Protein AF-A0A8W8JPF5-F1 (afdb_monomer)

Structure (mmCIF, N/CA/C/O backbone):
data_AF-A0A8W8JPF5-F1
#
_entry.id   AF-A0A8W8JPF5-F1
#
loop_
_atom_site.group_PDB
_atom_site.id
_atom_site.type_symbol
_atom_site.label_atom_id
_atom_site.label_alt_id
_atom_site.label_comp_id
_atom_site.label_asym_id
_atom_site.label_entity_id
_atom_site.label_seq_id
_atom_site.pdbx_PDB_ins_code
_atom_site.Cartn_x
_atom_site.Cartn_y
_atom_site.Cartn_z
_atom_site.occupancy
_atom_site.B_iso_or_equiv
_atom_site.auth_seq_id
_atom_site.auth_comp_id
_atom_site.auth_asym_id
_atom_site.auth_atom_id
_atom_site.pdbx_PDB_model_num
ATOM 1 N N . LEU A 1 1 ? 46.548 -12.483 -86.328 1.00 69.75 1 LEU A N 1
ATOM 2 C CA . LEU A 1 1 ? 46.251 -12.740 -87.759 1.00 69.75 1 LEU A CA 1
ATOM 3 C C . LEU A 1 1 ? 47.485 -13.353 -88.418 1.00 69.75 1 LEU A C 1
ATOM 5 O O . LEU A 1 1 ? 48.586 -12.927 -88.099 1.00 69.75 1 LEU A O 1
ATOM 9 N N . ARG A 1 2 ? 47.314 -14.369 -89.271 1.00 83.69 2 ARG A N 1
ATOM 10 C CA . ARG A 1 2 ? 48.367 -15.001 -90.100 1.00 83.69 2 ARG A CA 1
ATOM 11 C C . ARG A 1 2 ? 48.011 -14.848 -91.585 1.00 83.69 2 ARG A C 1
ATOM 13 O O . ARG A 1 2 ? 46.835 -14.682 -91.895 1.00 83.69 2 ARG A O 1
ATOM 20 N N . ASN A 1 3 ? 48.974 -14.975 -92.498 1.00 83.19 3 ASN A N 1
ATOM 21 C CA . ASN A 1 3 ? 48.761 -14.725 -93.939 1.00 83.19 3 ASN A CA 1
ATOM 22 C C . ASN A 1 3 ? 47.727 -15.646 -94.619 1.00 83.19 3 ASN A C 1
ATOM 24 O O . ASN A 1 3 ? 47.259 -15.336 -95.705 1.00 83.19 3 ASN A O 1
ATOM 28 N N . ASN A 1 4 ? 47.347 -16.758 -93.988 1.00 86.12 4 ASN A N 1
ATOM 29 C CA . ASN A 1 4 ? 46.310 -17.687 -94.450 1.00 86.12 4 ASN A CA 1
ATOM 30 C C . ASN A 1 4 ? 44.994 -17.573 -93.655 1.00 86.12 4 ASN A C 1
ATOM 32 O O . ASN A 1 4 ? 44.149 -18.463 -93.721 1.00 86.12 4 ASN A O 1
ATOM 36 N N . SER A 1 5 ? 44.835 -16.521 -92.848 1.00 88.81 5 SER A N 1
ATOM 37 C CA . SER A 1 5 ? 43.616 -16.324 -92.061 1.00 88.81 5 SER A CA 1
ATOM 38 C C . SER A 1 5 ? 42.429 -16.046 -92.984 1.00 88.81 5 SER A C 1
ATOM 40 O O . SER A 1 5 ? 42.514 -15.227 -93.898 1.00 88.81 5 SER A O 1
ATOM 42 N N . HIS A 1 6 ? 41.307 -16.715 -92.734 1.00 81.00 6 HIS A N 1
ATOM 43 C CA . HIS A 1 6 ? 40.079 -16.503 -93.493 1.00 81.00 6 HIS A CA 1
ATOM 44 C C . HIS A 1 6 ? 39.553 -15.069 -93.278 1.00 81.00 6 HIS A C 1
ATOM 46 O O . HIS A 1 6 ? 39.528 -14.582 -92.148 1.00 81.00 6 HIS A O 1
ATOM 52 N N . GLY A 1 7 ? 39.136 -14.388 -94.353 1.00 82.56 7 GLY A N 1
ATOM 53 C CA . GLY A 1 7 ? 38.609 -13.013 -94.305 1.00 82.56 7 GLY A CA 1
ATOM 54 C C . GLY A 1 7 ? 39.588 -11.897 -94.702 1.00 82.56 7 GLY A C 1
ATOM 55 O O . GLY A 1 7 ? 39.205 -10.725 -94.654 1.00 82.56 7 GLY A O 1
ATOM 56 N N . LEU A 1 8 ? 40.812 -12.234 -95.130 1.00 80.19 8 LEU A N 1
ATOM 57 C CA . LEU A 1 8 ? 41.743 -11.282 -95.744 1.00 80.19 8 LEU A CA 1
ATOM 58 C C . LEU A 1 8 ? 41.197 -10.827 -97.106 1.00 80.19 8 LEU A C 1
ATOM 60 O O . LEU A 1 8 ? 41.112 -11.605 -98.051 1.00 80.19 8 LEU A O 1
ATOM 64 N N . LYS A 1 9 ? 40.798 -9.559 -97.195 1.00 85.00 9 LYS A N 1
ATOM 65 C CA . LYS A 1 9 ? 40.348 -8.903 -98.427 1.00 85.00 9 LYS A CA 1
ATOM 66 C C . LYS A 1 9 ? 40.809 -7.454 -98.423 1.00 85.00 9 LYS A C 1
ATOM 68 O O . LYS A 1 9 ? 40.984 -6.888 -97.343 1.00 85.00 9 LYS A O 1
ATOM 73 N N . PHE A 1 10 ? 40.964 -6.853 -99.602 1.00 85.19 10 PHE A N 1
ATOM 74 C CA . PHE A 1 10 ? 41.208 -5.416 -99.701 1.00 85.19 10 PHE A CA 1
ATOM 75 C C . PHE A 1 10 ? 40.064 -4.646 -99.031 1.00 85.19 10 PHE A C 1
ATOM 77 O O . PHE A 1 10 ? 38.891 -5.023 -99.121 1.00 85.19 10 PHE A O 1
ATOM 84 N N . LYS A 1 11 ? 40.429 -3.608 -98.282 1.00 84.62 11 LYS A N 1
ATOM 85 C CA . LYS A 1 11 ? 39.504 -2.743 -97.553 1.00 84.62 11 LYS A CA 1
ATOM 86 C C . LYS A 1 11 ? 39.720 -1.321 -98.053 1.00 84.62 11 LYS A C 1
ATOM 88 O O . LYS A 1 11 ? 40.693 -0.678 -97.663 1.00 84.62 11 LYS A O 1
ATOM 93 N N . ASP A 1 12 ? 38.833 -0.859 -98.928 1.00 80.94 12 ASP A N 1
ATOM 94 C CA . ASP A 1 12 ? 38.907 0.498 -99.469 1.00 80.94 12 ASP A CA 1
ATOM 95 C C . ASP A 1 12 ? 38.741 1.534 -98.356 1.00 80.94 12 ASP A C 1
ATOM 97 O O . ASP A 1 12 ? 37.894 1.394 -97.472 1.00 80.94 12 ASP A O 1
ATOM 101 N N . GLY A 1 13 ? 39.599 2.556 -98.370 1.00 81.00 13 GLY A N 1
ATOM 102 C CA . GLY A 1 13 ? 39.612 3.610 -97.356 1.00 81.00 13 GLY A CA 1
ATOM 103 C C . GLY A 1 13 ? 40.117 3.184 -95.973 1.00 81.00 13 GLY A C 1
ATOM 104 O O . GLY A 1 13 ? 40.005 3.976 -95.047 1.00 81.00 13 GLY A O 1
ATOM 105 N N . ALA A 1 14 ? 40.677 1.977 -95.803 1.00 81.00 14 ALA A N 1
ATOM 106 C CA . ALA A 1 14 ? 41.222 1.535 -94.511 1.00 81.00 14 ALA A CA 1
ATOM 107 C C . ALA A 1 14 ? 42.539 2.231 -94.123 1.00 81.00 14 ALA A C 1
ATOM 109 O O . ALA A 1 14 ? 42.870 2.308 -92.945 1.00 81.00 14 ALA A O 1
ATOM 110 N N . ALA A 1 15 ? 43.291 2.746 -95.100 1.00 80.56 15 ALA A N 1
ATOM 111 C CA . ALA A 1 15 ? 44.532 3.487 -94.878 1.00 80.56 15 ALA A CA 1
ATOM 112 C C . ALA A 1 15 ? 44.251 4.979 -94.607 1.00 80.56 15 ALA A C 1
ATOM 114 O O . ALA A 1 15 ? 44.637 5.846 -95.389 1.00 80.56 15 ALA A O 1
ATOM 115 N N . LYS A 1 16 ? 43.534 5.273 -93.519 1.00 84.38 16 LYS A N 1
ATOM 116 C CA . LYS A 1 16 ? 43.242 6.633 -93.038 1.00 84.38 16 LYS A CA 1
ATOM 117 C C . LYS A 1 16 ? 43.289 6.668 -91.509 1.00 84.38 16 LYS A C 1
ATOM 119 O O . LYS A 1 16 ? 43.064 5.647 -90.865 1.00 84.38 16 LYS A O 1
ATOM 124 N N . ILE A 1 17 ? 43.543 7.840 -90.936 1.00 83.38 17 ILE A N 1
ATOM 125 C CA . ILE A 1 17 ? 43.356 8.077 -89.500 1.00 83.38 17 ILE A CA 1
ATOM 126 C C . ILE A 1 17 ? 41.885 8.435 -89.296 1.00 83.38 17 ILE A C 1
ATOM 128 O O . ILE A 1 17 ? 41.373 9.347 -89.947 1.00 83.38 17 ILE A O 1
ATOM 132 N N . GLU A 1 18 ? 41.188 7.697 -88.438 1.00 88.06 18 GLU A N 1
ATOM 133 C CA . GLU A 1 18 ? 39.800 8.021 -88.111 1.00 88.06 18 GLU A CA 1
ATOM 134 C C . GLU A 1 18 ? 39.765 9.302 -87.270 1.00 88.06 18 GLU A C 1
ATOM 136 O O . GLU A 1 18 ? 40.527 9.446 -86.315 1.00 88.06 18 GLU A O 1
ATOM 141 N N . ALA A 1 19 ? 38.880 10.241 -87.605 1.00 82.06 19 ALA A N 1
ATOM 142 C CA . ALA A 1 19 ? 38.840 11.562 -86.965 1.00 82.06 19 ALA A CA 1
ATOM 143 C C . ALA A 1 19 ? 38.513 11.523 -85.456 1.00 82.06 19 ALA A C 1
ATOM 145 O O . ALA A 1 19 ? 38.741 12.496 -84.749 1.00 82.06 19 ALA A O 1
ATOM 146 N N . ASN A 1 20 ? 37.973 10.405 -84.969 1.00 85.94 20 ASN A N 1
ATOM 147 C CA . ASN A 1 20 ? 37.676 10.129 -83.564 1.00 85.94 20 ASN A CA 1
ATOM 148 C C . ASN A 1 20 ? 38.660 9.129 -82.923 1.00 85.94 20 ASN A C 1
ATOM 150 O O . ASN A 1 20 ? 38.361 8.583 -81.862 1.00 85.94 20 ASN A O 1
ATOM 154 N N . SER A 1 21 ? 39.789 8.840 -83.577 1.00 87.62 21 SER A N 1
ATOM 155 C CA . SER A 1 21 ? 40.860 8.031 -82.994 1.00 87.62 21 SER A CA 1
ATOM 156 C C . SER A 1 21 ? 41.778 8.888 -82.125 1.00 87.62 21 SER A C 1
ATOM 158 O O . SER A 1 21 ? 41.972 10.072 -82.386 1.00 87.62 21 SER A O 1
ATOM 160 N N . VAL A 1 22 ? 42.310 8.277 -81.072 1.00 90.31 22 VAL A N 1
ATOM 161 C CA . VAL A 1 22 ? 43.243 8.891 -80.122 1.00 90.31 22 VAL A CA 1
ATOM 162 C C . VAL A 1 22 ? 44.641 8.327 -80.359 1.00 90.31 22 VAL A C 1
ATOM 164 O O . VAL A 1 22 ? 44.766 7.188 -80.828 1.00 90.31 22 VAL A O 1
ATOM 167 N N . CYS A 1 23 ? 45.692 9.093 -80.061 1.00 91.75 23 CYS A N 1
ATOM 168 C CA . CYS A 1 23 ? 47.042 8.538 -80.116 1.00 91.75 23 CYS A CA 1
ATOM 169 C C . CYS A 1 23 ? 47.298 7.610 -78.908 1.00 91.75 23 CYS A C 1
ATOM 171 O O . CYS A 1 23 ? 46.540 7.630 -77.932 1.00 91.75 23 CYS A O 1
ATOM 173 N N . PRO A 1 24 ? 48.328 6.746 -78.958 1.00 92.75 24 PRO A N 1
ATOM 174 C CA . PRO A 1 24 ? 48.680 5.895 -77.823 1.00 92.75 24 PRO A CA 1
ATOM 175 C C . PRO A 1 24 ? 48.904 6.675 -76.521 1.00 92.75 24 PRO A C 1
ATOM 177 O O . PRO A 1 24 ? 48.541 6.174 -75.461 1.00 92.75 24 PRO A O 1
ATOM 180 N N . GLU A 1 25 ? 49.441 7.895 -76.602 1.00 93.69 25 GLU A N 1
ATOM 181 C CA . GLU A 1 25 ? 49.663 8.781 -75.457 1.00 93.69 25 GLU A CA 1
ATOM 182 C C . GLU A 1 25 ? 48.335 9.271 -74.854 1.00 93.69 25 GLU A C 1
ATOM 184 O O . GLU A 1 25 ? 48.123 9.108 -73.658 1.00 93.69 25 GLU A O 1
ATOM 189 N N . ASP A 1 26 ? 47.390 9.747 -75.675 1.00 91.69 26 ASP A N 1
ATOM 190 C CA . ASP A 1 26 ? 46.038 10.132 -75.232 1.00 91.69 26 ASP A CA 1
ATOM 191 C C . ASP A 1 26 ? 45.290 8.949 -74.580 1.00 91.69 26 ASP A C 1
ATOM 193 O O . ASP A 1 26 ? 44.581 9.101 -73.581 1.00 91.69 26 ASP A O 1
ATOM 197 N N . TRP A 1 27 ? 45.433 7.743 -75.150 1.00 93.81 27 TRP A N 1
ATOM 198 C CA . TRP A 1 27 ? 44.865 6.518 -74.578 1.00 93.81 27 TRP A CA 1
ATOM 199 C C . TRP A 1 27 ? 45.512 6.164 -73.237 1.00 93.81 27 TRP A C 1
ATOM 201 O O . TRP A 1 27 ? 44.807 5.732 -72.318 1.00 93.81 27 TRP A O 1
ATOM 211 N N . GLN A 1 28 ? 46.830 6.331 -73.126 1.00 95.31 28 GLN A N 1
ATOM 212 C CA . GLN A 1 28 ? 47.570 6.078 -71.898 1.00 95.31 28 GLN A CA 1
ATOM 213 C C . GLN A 1 28 ? 47.153 7.068 -70.806 1.00 95.31 28 GLN A C 1
ATOM 215 O O . GLN A 1 28 ? 46.753 6.622 -69.734 1.00 95.31 28 GLN A O 1
ATOM 220 N N . ASP A 1 29 ? 47.114 8.368 -71.100 1.00 95.19 29 ASP A N 1
ATOM 221 C CA . ASP A 1 29 ? 46.669 9.406 -70.165 1.00 95.19 29 ASP A CA 1
ATOM 222 C C . ASP A 1 29 ? 45.230 9.156 -69.687 1.00 95.19 29 ASP A C 1
ATOM 224 O O . ASP A 1 29 ? 44.931 9.244 -68.491 1.00 95.19 29 ASP A O 1
ATOM 228 N N . PHE A 1 30 ? 44.325 8.782 -70.601 1.00 95.25 30 PHE A N 1
ATOM 229 C CA . PHE A 1 30 ? 42.951 8.423 -70.244 1.00 95.25 30 PHE A CA 1
ATOM 230 C C . PHE A 1 30 ? 42.893 7.170 -69.359 1.00 95.25 30 PHE A C 1
ATOM 232 O O . PHE A 1 30 ? 42.130 7.125 -68.388 1.00 95.25 30 PHE A O 1
ATOM 239 N N . SER A 1 31 ? 43.692 6.151 -69.680 1.00 96.19 31 SER A N 1
ATOM 240 C CA . SER A 1 31 ? 43.757 4.903 -68.914 1.00 96.19 31 SER A CA 1
ATOM 241 C C . SER A 1 31 ? 44.319 5.139 -67.512 1.00 96.19 31 SER A C 1
ATOM 243 O O . SER A 1 31 ? 43.717 4.682 -66.538 1.00 96.19 31 SER A O 1
ATOM 245 N N . ASP A 1 32 ? 45.391 5.920 -67.389 1.00 96.44 32 ASP A N 1
ATOM 246 C CA . ASP A 1 32 ? 46.014 6.294 -66.118 1.00 96.44 32 ASP A CA 1
ATOM 247 C C . ASP A 1 32 ? 45.058 7.140 -65.263 1.00 96.44 32 ASP A C 1
ATOM 249 O O . ASP A 1 32 ? 44.856 6.858 -64.077 1.00 96.44 32 ASP A O 1
ATOM 253 N N . ALA A 1 33 ? 44.364 8.113 -65.865 1.00 96.38 33 ALA A N 1
ATOM 254 C CA . ALA A 1 33 ? 43.327 8.887 -65.184 1.00 96.38 33 ALA A CA 1
ATOM 255 C C . ALA A 1 33 ? 42.170 8.002 -64.687 1.00 96.38 33 ALA A C 1
ATOM 257 O O . ALA A 1 33 ? 41.661 8.202 -63.577 1.00 96.38 33 ALA A O 1
ATOM 258 N N . ASN A 1 34 ? 41.761 7.005 -65.478 1.00 97.00 34 ASN A N 1
ATOM 259 C CA . ASN A 1 34 ? 40.721 6.058 -65.089 1.00 97.00 34 ASN A CA 1
ATOM 260 C C . ASN A 1 34 ? 41.180 5.134 -63.947 1.00 97.00 34 ASN A C 1
ATOM 262 O O . ASN A 1 34 ? 40.405 4.900 -63.022 1.00 97.00 34 ASN A O 1
ATOM 266 N N . ILE A 1 35 ? 42.435 4.671 -63.959 1.00 96.88 35 ILE A N 1
ATOM 267 C CA . ILE A 1 35 ? 43.031 3.891 -62.860 1.00 96.88 35 ILE A CA 1
ATOM 268 C C . ILE A 1 35 ? 43.047 4.719 -61.570 1.00 96.88 35 ILE A C 1
ATOM 270 O O . ILE A 1 35 ? 42.559 4.258 -60.538 1.00 96.88 35 ILE A O 1
ATOM 274 N N . LEU A 1 36 ? 43.523 5.967 -61.628 1.00 97.00 36 LEU A N 1
ATOM 275 C CA . LEU A 1 36 ? 43.537 6.872 -60.473 1.00 97.00 36 LEU A CA 1
ATOM 276 C C . LEU A 1 36 ? 42.127 7.166 -59.950 1.00 97.00 36 LEU A C 1
ATOM 278 O O . LEU A 1 36 ? 41.915 7.286 -58.742 1.00 97.00 36 LEU A O 1
ATOM 282 N N . LYS A 1 37 ? 41.139 7.296 -60.841 1.00 97.38 37 LYS A N 1
ATOM 283 C CA . LYS A 1 37 ? 39.737 7.440 -60.442 1.00 97.38 37 LYS A CA 1
ATOM 284 C C . LYS A 1 37 ? 39.226 6.172 -59.756 1.00 97.38 37 LYS A C 1
ATOM 286 O O . LYS A 1 37 ? 38.667 6.285 -58.672 1.00 97.38 37 LYS A O 1
ATOM 291 N N . ALA A 1 38 ? 39.447 4.996 -60.340 1.00 97.00 38 ALA A N 1
ATOM 292 C CA . ALA A 1 38 ? 39.010 3.724 -59.770 1.00 97.00 38 ALA A CA 1
ATOM 293 C C . ALA A 1 38 ? 39.615 3.476 -58.380 1.00 97.00 38 ALA A C 1
ATOM 295 O O . ALA A 1 38 ? 38.905 3.040 -57.475 1.00 97.00 38 ALA A O 1
ATOM 296 N N . GLU A 1 39 ? 40.890 3.816 -58.184 1.00 96.94 39 GLU A N 1
ATOM 297 C CA . GLU A 1 39 ? 41.557 3.672 -56.890 1.00 96.94 39 GLU A CA 1
ATOM 298 C C . GLU A 1 39 ? 40.995 4.634 -55.834 1.00 96.94 39 GLU A C 1
ATOM 300 O O . GLU A 1 39 ? 40.751 4.223 -54.698 1.00 96.94 39 GLU A O 1
ATOM 305 N N . ARG A 1 40 ? 40.694 5.886 -56.209 1.00 96.94 40 ARG A N 1
ATOM 306 C CA . ARG A 1 40 ? 40.004 6.830 -55.312 1.00 96.94 40 ARG A CA 1
ATOM 307 C C .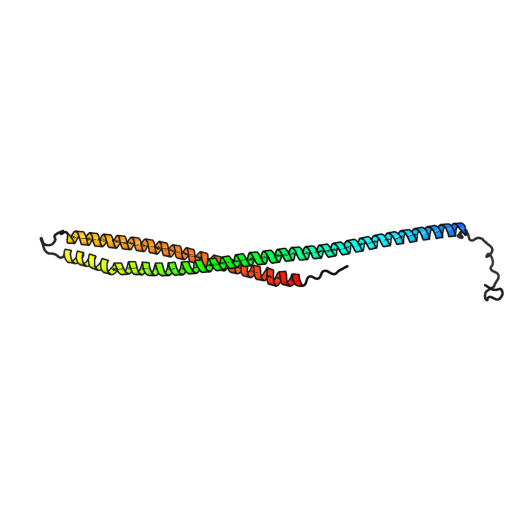 ARG A 1 40 ? 38.628 6.321 -54.898 1.00 96.94 40 ARG A C 1
ATOM 309 O O . ARG A 1 40 ? 38.330 6.305 -53.709 1.00 96.94 40 ARG A O 1
ATOM 316 N N . GLU A 1 41 ? 37.820 5.855 -55.849 1.00 97.50 41 GLU A N 1
ATOM 317 C CA . GLU A 1 41 ? 36.496 5.291 -55.551 1.00 97.50 41 GLU A CA 1
ATOM 318 C C . GLU A 1 41 ? 36.604 4.050 -54.652 1.00 97.50 41 GLU A C 1
ATOM 320 O O . GLU A 1 41 ? 35.829 3.891 -53.707 1.00 97.50 41 GLU A O 1
ATOM 325 N N . ARG A 1 42 ? 37.602 3.183 -54.888 1.00 97.50 42 ARG A N 1
ATOM 326 C CA . ARG A 1 42 ? 37.879 2.016 -54.040 1.00 97.50 42 ARG A CA 1
ATOM 327 C C . ARG A 1 42 ? 38.202 2.441 -52.609 1.00 97.50 42 ARG A C 1
ATOM 329 O O . ARG A 1 42 ? 37.622 1.884 -51.677 1.00 97.50 42 ARG A O 1
ATOM 336 N N . GLN A 1 43 ? 39.081 3.426 -52.438 1.00 97.56 43 GLN A N 1
ATOM 337 C CA . GLN A 1 43 ? 39.471 3.943 -51.128 1.00 97.56 43 GLN A CA 1
ATOM 338 C C . GLN A 1 43 ? 38.282 4.579 -50.394 1.00 97.56 43 GLN A C 1
ATOM 340 O O . GLN A 1 43 ? 37.992 4.194 -49.262 1.00 97.56 43 GLN A O 1
ATOM 345 N N . SER A 1 44 ? 37.513 5.445 -51.061 1.00 97.38 44 SER A N 1
ATOM 346 C CA . SER A 1 44 ? 36.286 6.024 -50.495 1.00 97.38 44 SER A CA 1
ATOM 347 C C . SER A 1 44 ? 35.261 4.951 -50.113 1.00 97.38 44 SER A C 1
ATOM 349 O O . SER A 1 44 ? 34.587 5.057 -49.090 1.00 97.38 44 SER A O 1
ATOM 351 N N . SER A 1 45 ? 35.165 3.870 -50.893 1.00 97.88 45 SER A N 1
ATOM 352 C CA . SER A 1 45 ? 34.287 2.738 -50.594 1.00 97.88 45 SER A CA 1
ATOM 353 C C . SER A 1 45 ? 34.732 1.954 -49.349 1.00 97.88 45 SER A C 1
ATOM 355 O O . SER A 1 45 ? 33.887 1.475 -48.591 1.00 97.88 45 SER A O 1
ATOM 357 N N . VAL A 1 46 ? 36.040 1.805 -49.119 1.00 97.62 46 VAL A N 1
ATOM 358 C CA . VAL A 1 46 ? 36.590 1.175 -47.903 1.00 97.62 46 VAL A CA 1
ATOM 359 C C . VAL A 1 46 ? 36.335 2.048 -46.674 1.00 97.62 46 VAL A C 1
ATOM 361 O O . VAL A 1 46 ? 35.874 1.541 -45.650 1.00 97.62 46 VAL A O 1
ATOM 364 N N . GLU A 1 47 ? 36.574 3.354 -46.784 1.00 97.56 47 GLU A N 1
ATOM 365 C CA . GLU A 1 47 ? 36.314 4.319 -45.709 1.00 97.56 47 GLU A CA 1
ATOM 366 C C . GLU A 1 47 ? 34.836 4.335 -45.316 1.00 97.56 47 GLU A C 1
ATOM 368 O O . GLU A 1 47 ? 34.510 4.246 -44.132 1.00 97.56 47 GLU A O 1
ATOM 373 N N . LEU A 1 48 ? 33.935 4.349 -46.305 1.00 97.62 48 LEU A N 1
ATOM 374 C CA . LEU A 1 48 ? 32.497 4.317 -46.059 1.00 97.62 48 LEU A CA 1
ATOM 375 C C . LEU A 1 48 ? 32.057 3.027 -45.357 1.00 97.62 48 LEU A C 1
ATOM 377 O O . LEU A 1 48 ? 31.274 3.097 -44.414 1.00 97.62 48 LEU A O 1
ATOM 381 N N . ARG A 1 49 ? 32.557 1.855 -45.777 1.00 97.31 49 ARG A N 1
ATOM 382 C CA . ARG A 1 49 ? 32.231 0.586 -45.099 1.00 97.31 49 ARG A CA 1
ATOM 383 C C . ARG A 1 49 ? 32.735 0.573 -43.661 1.00 97.31 49 ARG A C 1
ATOM 385 O O . ARG A 1 49 ? 31.969 0.243 -42.771 1.00 97.31 49 ARG A O 1
ATOM 392 N N . THR A 1 50 ? 33.963 1.033 -43.433 1.00 96.88 50 THR A N 1
ATOM 393 C CA . THR A 1 50 ? 34.539 1.132 -42.081 1.00 96.88 50 THR A CA 1
ATOM 394 C C . THR A 1 50 ? 33.695 2.034 -41.178 1.00 96.88 50 THR A C 1
ATOM 396 O O . THR A 1 50 ? 33.440 1.702 -40.022 1.00 96.88 50 THR A O 1
ATOM 399 N N . LEU A 1 51 ? 33.224 3.168 -41.708 1.00 97.44 51 LEU A N 1
ATOM 400 C CA . LEU A 1 51 ? 32.329 4.065 -40.982 1.00 97.44 51 LEU A CA 1
ATOM 401 C C . LEU A 1 51 ? 30.982 3.398 -40.672 1.00 97.44 51 LEU A C 1
ATOM 403 O O . LEU A 1 51 ? 30.495 3.509 -39.549 1.00 97.44 51 LEU A O 1
ATOM 407 N N . ILE A 1 52 ? 30.387 2.708 -41.650 1.00 96.69 52 ILE A N 1
ATOM 408 C CA . ILE A 1 52 ? 29.122 1.982 -41.472 1.00 96.69 52 ILE A CA 1
ATOM 409 C C . ILE A 1 52 ? 29.267 0.911 -40.390 1.00 96.69 52 ILE A C 1
ATOM 411 O O . ILE A 1 52 ? 28.442 0.870 -39.480 1.00 96.69 52 ILE A O 1
ATOM 415 N N . ASP A 1 53 ? 30.325 0.103 -40.443 1.00 95.81 53 ASP A N 1
ATOM 416 C CA . ASP A 1 53 ? 30.594 -0.946 -39.457 1.00 95.81 53 ASP A CA 1
ATOM 417 C C . ASP A 1 53 ? 30.739 -0.346 -38.049 1.00 95.81 53 ASP A C 1
ATOM 419 O O . ASP A 1 53 ? 30.132 -0.831 -37.093 1.00 95.81 53 ASP A O 1
ATOM 423 N N . GLY A 1 54 ? 31.448 0.784 -37.928 1.00 96.00 54 GLY A N 1
ATOM 424 C CA . GLY A 1 54 ? 31.566 1.525 -36.671 1.00 96.00 54 GLY A CA 1
ATOM 425 C C . GLY A 1 54 ? 30.219 2.017 -36.128 1.00 96.00 54 GLY A C 1
ATOM 426 O O . GLY A 1 54 ? 29.929 1.845 -34.942 1.00 96.00 54 GLY A O 1
ATOM 427 N N . ILE A 1 55 ? 29.363 2.582 -36.987 1.00 96.19 55 ILE A N 1
ATOM 428 C CA . ILE A 1 55 ? 28.022 3.053 -36.602 1.00 96.19 55 ILE A CA 1
ATOM 429 C C . ILE A 1 55 ? 27.129 1.882 -36.178 1.00 96.19 55 ILE A C 1
ATOM 431 O O . ILE A 1 55 ? 26.412 1.991 -35.180 1.00 96.19 55 ILE A O 1
ATOM 435 N N . LEU A 1 56 ? 27.165 0.762 -36.904 1.00 95.19 56 LEU A N 1
ATOM 436 C CA . LEU A 1 56 ? 26.387 -0.434 -36.576 1.00 95.19 56 LEU A CA 1
ATOM 437 C C . LEU A 1 56 ? 26.810 -1.013 -35.223 1.00 95.19 56 LEU A C 1
ATOM 439 O O . LEU A 1 56 ? 25.953 -1.285 -34.375 1.00 95.19 56 LEU A O 1
ATOM 443 N N . GLN A 1 57 ? 28.118 -1.125 -34.981 1.00 94.94 57 GLN A N 1
ATOM 444 C CA . GLN A 1 57 ? 28.656 -1.606 -33.713 1.00 94.94 57 GLN A CA 1
ATOM 445 C C . GLN A 1 57 ? 28.280 -0.674 -32.553 1.00 94.94 57 GLN A C 1
ATOM 447 O O . GLN A 1 57 ? 27.817 -1.144 -31.508 1.00 94.94 57 GLN A O 1
ATOM 452 N N . GLN A 1 58 ? 28.427 0.643 -32.733 1.00 95.44 58 GLN A N 1
ATOM 453 C CA . GLN A 1 58 ? 28.045 1.627 -31.721 1.00 95.44 58 GLN A CA 1
ATOM 454 C C . GLN A 1 58 ? 26.547 1.546 -31.406 1.00 95.44 58 GLN A C 1
ATOM 456 O O . GLN A 1 58 ? 26.175 1.413 -30.243 1.00 95.44 58 GLN A O 1
ATOM 461 N N . THR A 1 59 ? 25.697 1.530 -32.434 1.00 95.38 59 THR A N 1
ATOM 462 C CA . THR A 1 59 ? 24.237 1.436 -32.275 1.00 95.38 59 THR A CA 1
ATOM 463 C C . THR A 1 59 ? 23.847 0.166 -31.520 1.00 95.38 59 THR A C 1
ATOM 465 O O . THR A 1 59 ? 23.045 0.210 -30.589 1.00 95.38 59 THR A O 1
ATOM 468 N N . SER A 1 60 ? 24.457 -0.969 -31.870 1.00 95.06 60 SER A N 1
ATOM 469 C CA . SER A 1 60 ? 24.234 -2.252 -31.199 1.00 95.06 60 SER A CA 1
ATOM 470 C C . SER A 1 60 ? 24.608 -2.197 -29.712 1.00 95.06 60 SER A C 1
ATOM 472 O O . SER A 1 60 ? 23.845 -2.649 -28.852 1.00 95.06 60 SER A O 1
ATOM 474 N N . ASN A 1 61 ? 25.756 -1.597 -29.389 1.00 94.81 61 ASN A N 1
ATOM 475 C CA . ASN A 1 61 ? 26.219 -1.431 -28.011 1.00 94.81 61 ASN A CA 1
ATOM 476 C C . ASN A 1 61 ? 25.318 -0.486 -27.208 1.00 94.81 61 ASN A C 1
ATOM 478 O O . ASN A 1 61 ? 24.944 -0.818 -26.080 1.00 94.81 61 ASN A O 1
ATOM 482 N N . ASP A 1 62 ? 24.919 0.641 -27.796 1.00 96.25 62 ASP A N 1
ATOM 483 C CA . ASP A 1 62 ? 24.030 1.616 -27.164 1.00 96.25 62 ASP A CA 1
ATOM 484 C C . ASP A 1 62 ? 22.652 1.004 -26.880 1.00 96.25 62 ASP A C 1
ATOM 486 O O . ASP A 1 62 ? 22.125 1.143 -25.774 1.00 96.25 62 ASP A O 1
ATOM 490 N N . MET A 1 63 ? 22.101 0.228 -27.820 1.00 95.75 63 MET A N 1
ATOM 491 C CA . MET A 1 63 ? 20.854 -0.511 -27.611 1.00 95.75 63 MET A CA 1
ATOM 492 C C . MET A 1 63 ? 20.968 -1.517 -26.458 1.00 95.75 63 MET A C 1
ATOM 494 O O . MET A 1 63 ? 20.052 -1.605 -25.634 1.00 95.75 63 MET A O 1
ATOM 498 N N . ARG A 1 64 ? 22.077 -2.272 -26.362 1.00 94.69 64 ARG A N 1
ATOM 499 C CA . ARG A 1 64 ? 22.292 -3.232 -25.259 1.00 94.69 64 ARG A CA 1
ATOM 500 C C . ARG A 1 64 ? 22.378 -2.528 -23.920 1.00 94.69 64 ARG A C 1
ATOM 502 O O . ARG A 1 64 ? 21.729 -2.957 -22.965 1.00 94.69 64 ARG A O 1
ATOM 509 N N . LYS A 1 65 ? 23.153 -1.446 -23.866 1.00 95.94 65 LYS A N 1
ATOM 510 C CA . LYS A 1 65 ? 23.303 -0.630 -22.667 1.00 95.94 65 LYS A CA 1
ATOM 511 C C . LYS A 1 65 ? 21.950 -0.092 -22.216 1.00 95.94 65 LYS A C 1
ATOM 513 O O . LYS A 1 65 ? 21.551 -0.348 -21.086 1.00 95.94 65 LYS A O 1
ATOM 518 N N . GLN A 1 66 ? 21.192 0.523 -23.121 1.00 96.25 66 GLN A N 1
ATOM 519 C CA . GLN A 1 66 ? 19.865 1.049 -22.811 1.00 96.25 66 GLN A CA 1
ATOM 520 C C . GLN A 1 66 ? 18.905 -0.051 -22.335 1.00 96.25 66 GLN A C 1
ATOM 522 O O . GLN A 1 66 ? 18.138 0.147 -21.392 1.00 96.25 66 GLN A O 1
ATOM 527 N N . CYS A 1 67 ? 18.945 -1.233 -22.957 1.00 95.81 67 CYS A N 1
ATOM 528 C CA . CYS A 1 67 ? 18.129 -2.363 -22.526 1.00 95.81 67 CYS A CA 1
ATOM 529 C C . CYS A 1 67 ? 18.483 -2.812 -21.100 1.00 95.81 67 CYS A C 1
ATOM 531 O O . CYS A 1 67 ? 17.581 -3.050 -20.292 1.00 95.81 67 CYS A O 1
ATOM 533 N N . SER A 1 68 ? 19.778 -2.894 -20.787 1.00 95.81 68 SER A N 1
ATOM 534 C CA . SER A 1 68 ? 20.282 -3.228 -19.453 1.00 95.81 68 SER A CA 1
ATOM 535 C C . SER A 1 68 ? 19.881 -2.179 -18.415 1.00 95.81 68 SER A C 1
ATOM 537 O O . SER A 1 68 ? 19.308 -2.531 -17.385 1.00 95.81 68 SER A O 1
ATOM 539 N N . ASP A 1 69 ? 20.106 -0.897 -18.702 1.00 97.62 69 ASP A N 1
ATOM 540 C CA . ASP A 1 69 ? 19.818 0.209 -17.783 1.00 97.62 69 ASP A CA 1
ATOM 541 C C . ASP A 1 69 ? 18.327 0.257 -17.421 1.00 97.62 69 ASP A C 1
ATOM 543 O O . ASP A 1 69 ? 17.958 0.369 -16.248 1.00 97.62 69 ASP A O 1
ATOM 547 N N . VAL A 1 70 ? 17.448 0.068 -18.410 1.00 96.94 70 VAL A N 1
ATOM 548 C CA . VAL A 1 70 ? 16.001 0.001 -18.174 1.00 96.94 70 VAL A CA 1
ATOM 549 C C . VAL A 1 70 ? 15.614 -1.261 -17.389 1.00 96.94 70 VAL A C 1
ATOM 551 O O . VAL A 1 70 ? 14.763 -1.175 -16.506 1.00 96.94 70 VAL A O 1
ATOM 554 N N . ASN A 1 71 ? 16.246 -2.417 -17.630 1.00 96.88 71 ASN A N 1
ATOM 555 C CA . ASN A 1 71 ? 16.001 -3.629 -16.830 1.00 96.88 71 ASN A CA 1
ATOM 556 C C . ASN A 1 71 ? 16.393 -3.429 -15.358 1.00 96.88 71 ASN A C 1
ATOM 558 O O . ASN A 1 71 ? 15.664 -3.852 -14.462 1.00 96.88 71 ASN A O 1
ATOM 562 N N . VAL A 1 72 ? 17.526 -2.770 -15.099 1.00 97.69 72 VAL A N 1
ATOM 563 C CA . VAL A 1 72 ? 17.964 -2.428 -13.738 1.00 97.69 72 VAL A CA 1
ATOM 564 C C . VAL A 1 72 ? 16.958 -1.488 -13.073 1.00 97.69 72 VAL A C 1
ATOM 566 O O . VAL A 1 72 ? 16.565 -1.727 -11.930 1.00 97.69 72 VAL A O 1
ATOM 569 N N . ALA A 1 73 ? 16.490 -0.462 -13.789 1.00 98.00 73 ALA A N 1
ATOM 570 C CA . ALA A 1 73 ? 15.482 0.464 -13.281 1.00 98.00 73 ALA A CA 1
ATOM 571 C C . ALA A 1 73 ? 14.149 -0.236 -12.951 1.00 98.00 73 ALA A C 1
ATOM 573 O O . ALA A 1 73 ? 13.595 0.003 -11.876 1.00 98.00 73 ALA A O 1
ATOM 574 N N . PHE A 1 74 ? 13.670 -1.138 -13.818 1.00 97.50 74 PHE A N 1
ATOM 575 C CA . PHE A 1 74 ? 12.478 -1.954 -13.553 1.00 97.50 74 PHE A CA 1
ATOM 576 C C . PHE A 1 74 ? 12.652 -2.825 -12.313 1.00 97.50 74 PHE A C 1
ATOM 578 O O . PHE A 1 74 ? 11.823 -2.770 -11.410 1.00 97.50 74 PHE A O 1
ATOM 585 N N . ASN A 1 75 ? 13.748 -3.584 -12.222 1.00 98.06 75 ASN A N 1
ATOM 586 C CA . ASN A 1 75 ? 14.004 -4.454 -11.073 1.00 98.06 75 ASN A CA 1
ATOM 587 C C . ASN A 1 75 ? 14.048 -3.667 -9.757 1.00 98.06 75 ASN A C 1
ATOM 589 O O . ASN A 1 75 ? 13.482 -4.103 -8.754 1.00 98.06 75 ASN A O 1
ATOM 593 N N . LYS A 1 76 ? 14.666 -2.480 -9.770 1.00 98.38 76 LYS A N 1
ATOM 594 C CA . LYS A 1 76 ? 14.664 -1.578 -8.616 1.00 98.38 76 LYS A CA 1
ATOM 595 C C . LYS A 1 76 ? 13.240 -1.160 -8.240 1.00 98.38 76 LYS A C 1
ATOM 597 O O . LYS A 1 76 ? 12.865 -1.291 -7.078 1.00 98.38 76 LYS A O 1
ATOM 602 N N . ARG A 1 77 ? 12.432 -0.711 -9.207 1.00 98.06 77 ARG A N 1
ATOM 603 C CA . ARG A 1 77 ? 11.045 -0.286 -8.956 1.00 98.06 77 ARG A CA 1
ATOM 604 C C . ARG A 1 77 ? 10.168 -1.428 -8.442 1.00 98.06 77 ARG A C 1
ATOM 606 O O . ARG A 1 77 ? 9.379 -1.216 -7.522 1.00 98.06 77 ARG A O 1
ATOM 613 N N . ILE A 1 78 ? 10.327 -2.628 -8.995 1.00 98.50 78 ILE A N 1
ATOM 614 C CA . ILE A 1 78 ? 9.635 -3.839 -8.540 1.00 98.50 78 ILE A CA 1
ATOM 615 C C . ILE A 1 78 ? 9.992 -4.118 -7.077 1.00 98.50 78 ILE A C 1
ATOM 617 O O . ILE A 1 78 ? 9.091 -4.309 -6.264 1.00 98.50 78 ILE A O 1
ATOM 621 N N . SER A 1 79 ? 11.280 -4.075 -6.716 1.00 98.56 79 SER A N 1
ATOM 622 C CA . SER A 1 79 ? 11.722 -4.266 -5.328 1.00 98.56 79 SER A CA 1
ATOM 623 C C . SER A 1 79 ? 11.113 -3.228 -4.384 1.00 98.56 79 SER A C 1
ATOM 625 O O . SER A 1 79 ? 10.515 -3.593 -3.378 1.00 98.56 79 SER A O 1
ATOM 627 N N . GLU A 1 80 ? 11.189 -1.940 -4.733 1.00 98.62 80 GLU A N 1
ATOM 628 C CA . GLU A 1 80 ? 10.601 -0.854 -3.934 1.00 98.62 80 GLU A CA 1
ATOM 629 C C . GLU A 1 80 ? 9.083 -1.027 -3.751 1.00 98.62 80 GLU A C 1
ATOM 631 O O . GLU A 1 80 ? 8.538 -0.762 -2.675 1.00 98.62 80 GLU A O 1
ATOM 636 N N . THR A 1 81 ? 8.392 -1.490 -4.795 1.00 98.62 81 THR A N 1
ATOM 637 C CA . THR A 1 81 ? 6.942 -1.722 -4.770 1.00 98.62 81 THR A CA 1
ATOM 638 C C . THR A 1 81 ? 6.589 -2.931 -3.902 1.00 98.62 81 THR A C 1
ATOM 640 O O . THR A 1 81 ? 5.631 -2.852 -3.133 1.00 98.62 81 THR A O 1
ATOM 643 N N . LYS A 1 82 ? 7.381 -4.014 -3.947 1.00 98.69 82 LYS A N 1
ATOM 644 C CA . LYS A 1 82 ? 7.235 -5.174 -3.047 1.00 98.69 82 LYS A CA 1
ATOM 645 C C . LYS A 1 82 ? 7.427 -4.773 -1.589 1.00 98.69 82 LYS A C 1
ATOM 647 O O . LYS A 1 82 ? 6.582 -5.100 -0.760 1.00 98.69 82 LYS A O 1
ATOM 652 N N . ASP A 1 83 ? 8.476 -4.010 -1.296 1.00 98.69 83 ASP A N 1
ATOM 653 C CA . ASP A 1 83 ? 8.757 -3.530 0.058 1.00 98.69 83 ASP A CA 1
ATOM 654 C C . ASP A 1 83 ? 7.633 -2.629 0.577 1.00 98.69 83 ASP A C 1
ATOM 656 O O . ASP A 1 83 ? 7.227 -2.724 1.735 1.00 98.69 83 ASP A O 1
ATOM 660 N N . THR A 1 84 ? 7.108 -1.754 -0.283 1.00 98.62 84 THR A N 1
ATOM 661 C CA . THR A 1 84 ? 5.981 -0.878 0.062 1.00 98.62 84 THR A CA 1
ATOM 662 C C . THR A 1 84 ? 4.720 -1.691 0.329 1.00 98.62 84 THR A C 1
ATOM 664 O O . THR A 1 84 ? 4.077 -1.481 1.353 1.00 98.62 84 THR A O 1
ATOM 667 N N . LYS A 1 85 ? 4.392 -2.651 -0.545 1.00 98.69 85 LYS A N 1
ATOM 668 C CA . LYS A 1 85 ? 3.245 -3.546 -0.366 1.00 98.69 85 LYS A CA 1
ATOM 669 C C . LYS A 1 85 ? 3.339 -4.318 0.955 1.00 98.69 85 LYS A C 1
ATOM 671 O O . LYS A 1 85 ? 2.382 -4.304 1.718 1.00 98.69 85 LYS A O 1
ATOM 676 N N . SER A 1 86 ? 4.499 -4.898 1.257 1.00 98.75 86 SER A N 1
ATOM 677 C CA . SER A 1 86 ? 4.741 -5.625 2.510 1.00 98.75 86 SER A CA 1
ATOM 678 C C . SER A 1 86 ? 4.513 -4.739 3.744 1.00 98.75 86 SER A C 1
ATOM 680 O O . SER A 1 86 ? 3.782 -5.106 4.661 1.00 98.75 86 SER A O 1
ATOM 682 N N . LYS A 1 87 ? 5.021 -3.498 3.730 1.00 98.75 87 LYS A N 1
ATOM 683 C CA . LYS A 1 87 ? 4.774 -2.529 4.814 1.00 98.75 87 LYS A CA 1
ATOM 684 C C . LYS A 1 87 ? 3.295 -2.162 4.969 1.00 98.75 87 LYS A C 1
ATOM 686 O O . LYS A 1 87 ? 2.849 -1.924 6.092 1.00 98.75 87 LYS A O 1
ATOM 691 N N . LEU A 1 88 ? 2.546 -2.081 3.868 1.00 98.75 88 LEU A N 1
ATOM 692 C CA . LEU A 1 88 ? 1.102 -1.836 3.904 1.00 98.75 88 LEU A CA 1
ATOM 693 C C . LEU A 1 88 ? 0.352 -3.034 4.498 1.00 98.75 88 LEU A C 1
ATOM 695 O O . LEU A 1 88 ? -0.518 -2.831 5.339 1.00 98.75 88 LEU A O 1
ATOM 699 N N . GLU A 1 89 ? 0.721 -4.262 4.126 1.00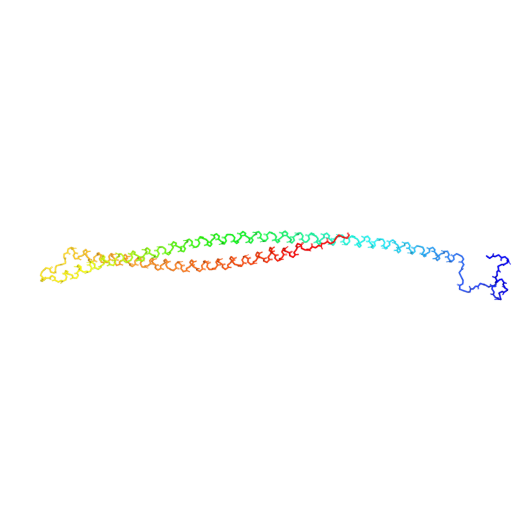 98.69 89 GLU A N 1
ATOM 700 C CA . GLU A 1 89 ? 0.157 -5.500 4.685 1.00 98.69 89 GLU A CA 1
ATOM 701 C C . GLU A 1 89 ? 0.441 -5.615 6.195 1.00 98.69 89 GLU A C 1
ATOM 703 O O . GLU A 1 89 ? -0.464 -5.896 6.984 1.00 98.69 89 GLU A O 1
ATOM 708 N N . ASP A 1 90 ? 1.660 -5.291 6.633 1.00 98.69 90 ASP A N 1
ATOM 709 C CA . ASP A 1 90 ? 2.014 -5.215 8.055 1.00 98.69 90 ASP A CA 1
ATOM 710 C C . ASP A 1 90 ? 1.188 -4.163 8.807 1.00 98.69 90 ASP A C 1
ATOM 712 O O . ASP A 1 90 ? 0.786 -4.371 9.957 1.00 98.69 90 ASP A O 1
ATOM 716 N N . HIS A 1 91 ? 0.940 -3.008 8.183 1.00 98.56 91 HIS A N 1
ATOM 717 C CA . HIS A 1 91 ? 0.105 -1.967 8.773 1.00 98.56 91 HIS A CA 1
ATOM 718 C C . HIS A 1 91 ? -1.359 -2.408 8.854 1.00 98.56 91 HIS A C 1
ATOM 720 O O . HIS A 1 91 ? -1.981 -2.233 9.902 1.00 98.56 91 HIS A O 1
ATOM 726 N N . LEU A 1 92 ? -1.883 -3.044 7.805 1.00 98.75 92 LEU 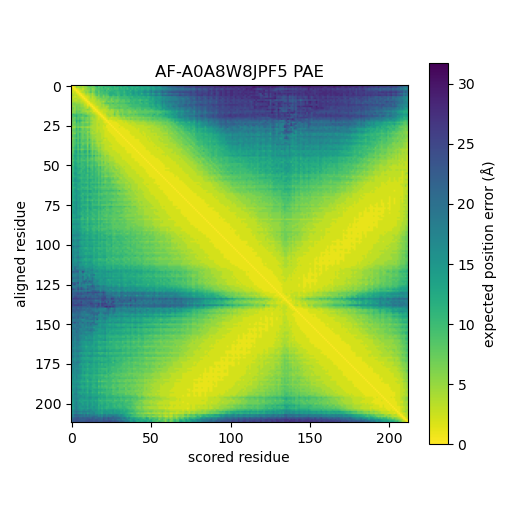A N 1
ATOM 727 C CA . LEU A 1 92 ? -3.231 -3.603 7.784 1.00 98.75 92 LEU A CA 1
ATOM 728 C C . LEU A 1 92 ? -3.428 -4.599 8.933 1.00 98.75 92 LEU A C 1
ATOM 730 O O . LEU A 1 92 ? -4.390 -4.474 9.687 1.00 98.75 92 LEU A O 1
ATOM 734 N N . ASN A 1 93 ? -2.471 -5.506 9.150 1.00 98.50 93 ASN A N 1
ATOM 735 C CA . ASN A 1 93 ? -2.513 -6.460 10.263 1.00 98.50 93 ASN A CA 1
ATOM 736 C C . ASN A 1 93 ? -2.601 -5.765 11.633 1.00 98.50 93 ASN A C 1
ATOM 738 O O . ASN A 1 93 ? -3.356 -6.197 12.507 1.00 98.50 93 ASN A O 1
ATOM 742 N N . LYS A 1 94 ? -1.873 -4.657 11.824 1.00 98.56 94 LYS A N 1
ATOM 743 C CA . LYS A 1 94 ? -1.958 -3.852 13.055 1.00 98.56 94 LYS A CA 1
ATOM 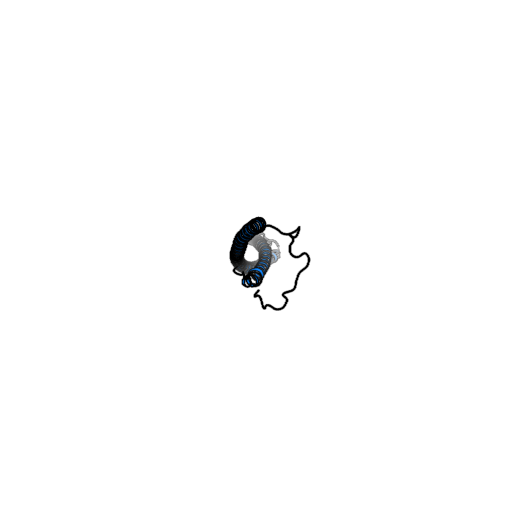744 C C . LYS A 1 94 ? -3.327 -3.192 13.209 1.00 98.56 94 LYS A C 1
ATOM 746 O O . LYS A 1 94 ? -3.877 -3.216 14.307 1.00 98.56 94 LYS A O 1
ATOM 751 N N . ILE A 1 95 ? -3.884 -2.631 12.133 1.00 98.50 95 ILE A N 1
ATOM 752 C CA . ILE A 1 95 ? -5.217 -2.009 12.146 1.00 98.50 95 ILE A CA 1
ATOM 753 C C . ILE A 1 95 ? -6.298 -3.041 12.475 1.00 98.50 95 ILE A C 1
ATOM 755 O O . ILE A 1 95 ? -7.145 -2.773 13.322 1.00 98.50 95 ILE A O 1
ATOM 759 N N . VAL A 1 96 ? -6.235 -4.239 11.892 1.00 98.50 96 VAL A N 1
ATOM 760 C CA . VAL A 1 96 ? -7.160 -5.340 12.208 1.00 98.50 96 VAL A CA 1
ATOM 761 C C . VAL A 1 96 ? -7.076 -5.727 13.690 1.00 98.50 96 VAL A C 1
ATOM 763 O O . VAL A 1 96 ? -8.105 -5.917 14.338 1.00 98.50 96 VAL A O 1
ATOM 766 N N . GLY A 1 97 ? -5.868 -5.771 14.264 1.00 98.50 97 GLY A N 1
ATOM 767 C CA . GLY A 1 97 ? -5.682 -5.965 15.705 1.00 98.50 97 GLY A CA 1
ATOM 768 C C . GLY A 1 97 ? -6.356 -4.872 16.545 1.00 98.50 97 GLY A C 1
ATOM 769 O O . GLY A 1 97 ? -7.112 -5.177 17.464 1.00 98.50 97 GLY A O 1
ATOM 770 N N . GLN A 1 98 ? -6.153 -3.602 16.184 1.00 98.44 98 GLN A N 1
ATOM 771 C CA . GLN A 1 98 ? -6.773 -2.460 16.870 1.00 98.44 98 GLN A CA 1
ATOM 772 C C . GLN A 1 98 ? -8.304 -2.454 16.760 1.00 98.44 98 GLN A C 1
ATOM 774 O O . GLN A 1 98 ? -8.983 -2.071 17.712 1.00 98.44 98 GLN A O 1
ATOM 779 N N . ILE A 1 99 ? -8.859 -2.885 15.621 1.00 98.62 99 ILE A N 1
ATOM 780 C CA . ILE A 1 99 ? -10.307 -3.049 15.427 1.00 98.62 99 ILE A CA 1
ATOM 781 C C . ILE A 1 99 ? -10.853 -4.053 16.440 1.00 98.62 99 ILE A C 1
ATOM 783 O O . ILE A 1 99 ? -11.778 -3.722 17.183 1.00 98.62 99 ILE A O 1
ATOM 787 N N . LYS A 1 100 ? -10.230 -5.232 16.536 1.00 98.56 100 LYS A N 1
ATOM 788 C CA . LYS A 1 100 ? -10.638 -6.271 17.486 1.00 98.56 100 LYS A CA 1
ATOM 789 C C . LYS A 1 100 ? -10.593 -5.769 18.933 1.00 98.56 100 LYS A C 1
ATOM 791 O O . LYS A 1 100 ? -11.547 -5.952 19.686 1.00 98.56 100 LYS A O 1
ATOM 796 N N . GLU A 1 101 ? -9.516 -5.088 19.321 1.00 98.50 101 GLU A N 1
ATOM 797 C CA . GLU A 1 101 ? -9.392 -4.496 20.660 1.00 98.50 101 GLU A CA 1
ATOM 798 C C . GLU A 1 101 ? -10.484 -3.449 20.940 1.00 98.50 101 GLU A C 1
ATOM 800 O O . GLU A 1 101 ? -11.034 -3.392 22.047 1.00 98.50 101 GLU A O 1
ATOM 805 N N . ALA A 1 102 ? -10.825 -2.622 19.946 1.00 98.50 102 ALA A N 1
ATOM 806 C CA . ALA A 1 102 ? -11.882 -1.624 20.063 1.00 98.50 102 ALA A CA 1
ATOM 807 C C . ALA A 1 102 ? -13.270 -2.270 20.213 1.00 98.50 102 ALA A C 1
ATOM 809 O O . ALA A 1 102 ? -14.054 -1.825 21.054 1.00 98.50 102 ALA A O 1
ATOM 810 N N . GLU A 1 103 ? -13.563 -3.337 19.468 1.00 98.56 103 GLU A N 1
ATOM 811 C CA . GLU A 1 103 ? -14.801 -4.118 19.591 1.00 98.56 103 GLU A CA 1
ATOM 812 C C . GLU A 1 103 ? -14.930 -4.778 20.973 1.00 98.56 103 GLU A C 1
ATOM 814 O O . GLU A 1 103 ? -15.973 -4.672 21.628 1.00 98.56 103 GLU A O 1
ATOM 819 N N . GLU A 1 104 ? -13.852 -5.388 21.471 1.00 98.62 104 GLU A N 1
ATOM 820 C CA . GLU A 1 104 ? -13.801 -5.958 22.821 1.00 98.62 104 GLU A CA 1
ATOM 821 C C . GLU A 1 104 ? -13.995 -4.880 23.899 1.00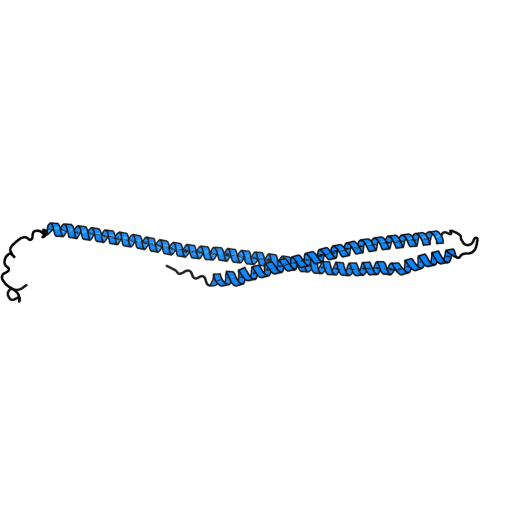 98.62 104 GLU A C 1
ATOM 823 O O . GLU A 1 104 ? -14.688 -5.098 24.899 1.00 98.62 104 GLU A O 1
ATOM 828 N N . ASN A 1 105 ? -13.414 -3.691 23.713 1.00 98.44 105 ASN A N 1
ATOM 829 C CA . ASN A 1 105 ? -13.610 -2.562 24.619 1.00 98.44 105 ASN A CA 1
ATOM 830 C C . ASN A 1 105 ? -15.060 -2.048 24.596 1.00 98.44 105 ASN A C 1
ATOM 832 O O . ASN A 1 105 ? -15.637 -1.808 25.654 1.00 98.44 105 ASN A O 1
ATOM 836 N N . ILE A 1 106 ? -15.680 -1.942 23.417 1.00 98.75 106 ILE A N 1
ATOM 837 C CA . ILE A 1 106 ? -17.102 -1.593 23.269 1.00 98.75 106 ILE A CA 1
ATOM 838 C C . ILE A 1 106 ? -17.984 -2.593 24.023 1.00 98.75 106 ILE A C 1
ATOM 840 O O . ILE A 1 106 ? -18.874 -2.179 24.766 1.00 98.75 106 ILE A O 1
ATOM 844 N N . SER A 1 107 ? -17.717 -3.894 23.884 1.00 98.62 107 SER A N 1
ATOM 845 C CA . SER A 1 107 ? -18.442 -4.946 24.606 1.00 98.62 107 SER A CA 1
ATOM 846 C C . SER A 1 107 ? -18.310 -4.789 26.127 1.00 98.62 107 SER A C 1
ATOM 848 O O . SER A 1 107 ? -19.312 -4.780 26.847 1.00 98.62 107 SER A O 1
ATOM 850 N N . ARG A 1 108 ? -17.086 -4.556 26.626 1.00 98.69 108 ARG A N 1
ATOM 851 C CA . ARG A 1 108 ? -16.833 -4.306 28.056 1.00 98.69 108 ARG A CA 1
ATOM 852 C C . ARG A 1 108 ? -17.537 -3.053 28.574 1.00 98.69 108 ARG A C 1
ATOM 854 O O . ARG A 1 108 ? -18.102 -3.096 29.662 1.00 98.69 108 ARG A O 1
ATOM 861 N N . LEU A 1 109 ? -17.533 -1.962 27.809 1.00 98.69 109 LEU A N 1
ATOM 862 C CA . LEU A 1 109 ? -18.208 -0.715 28.180 1.00 98.69 109 LEU A CA 1
ATOM 863 C C . LEU A 1 109 ? -19.729 -0.891 28.232 1.00 98.69 109 LEU A C 1
ATOM 865 O O . LEU A 1 109 ? -20.353 -0.445 29.190 1.00 98.69 109 LEU A O 1
ATOM 869 N N . LYS A 1 110 ? -20.318 -1.586 27.250 1.00 98.62 110 LYS A N 1
ATOM 870 C CA . LYS A 1 110 ? -21.753 -1.913 27.247 1.00 98.62 110 LYS A CA 1
ATOM 871 C C . LYS A 1 110 ? -22.137 -2.741 28.468 1.00 98.62 110 LYS A C 1
ATOM 873 O O . LYS A 1 110 ? -23.086 -2.386 29.157 1.00 98.62 110 LYS A O 1
ATOM 878 N N . LYS A 1 111 ? -21.352 -3.775 28.784 1.00 98.62 111 LYS A N 1
ATOM 879 C CA . LYS A 1 111 ? -21.559 -4.578 29.993 1.00 98.62 111 LYS A CA 1
ATOM 880 C C . LYS A 1 111 ? -21.438 -3.740 31.270 1.00 98.62 111 LYS A C 1
ATOM 882 O O . LYS A 1 111 ? -22.298 -3.833 32.130 1.00 98.62 111 LYS A O 1
ATOM 887 N N . ALA A 1 112 ? -20.421 -2.885 31.377 1.00 98.50 112 ALA A N 1
ATOM 888 C CA . ALA A 1 112 ? -20.233 -2.036 32.552 1.00 98.50 112 ALA A CA 1
ATOM 889 C C . ALA A 1 112 ? -21.394 -1.050 32.770 1.00 98.50 112 ALA A C 1
ATOM 891 O O . ALA A 1 112 ? -21.715 -0.740 33.912 1.00 98.50 112 ALA A O 1
ATOM 892 N N . ILE A 1 113 ? -22.015 -0.555 31.694 1.00 98.50 113 ILE A N 1
ATOM 893 C CA . ILE A 1 113 ? -23.234 0.263 31.773 1.00 98.50 113 ILE A CA 1
ATOM 894 C C . ILE A 1 113 ? -24.408 -0.586 32.276 1.00 98.50 113 ILE A C 1
ATOM 896 O O . ILE A 1 113 ? -25.126 -0.152 33.173 1.00 98.50 113 ILE A O 1
ATOM 900 N N . ASP A 1 114 ? -24.580 -1.791 31.733 1.00 98.50 114 ASP A N 1
ATOM 901 C CA . ASP A 1 114 ? -25.663 -2.707 32.112 1.00 98.50 114 ASP A CA 1
ATOM 902 C C . ASP A 1 114 ? -25.557 -3.145 33.587 1.00 98.50 114 ASP A C 1
ATOM 904 O O . ASP A 1 114 ? -26.530 -3.091 34.339 1.00 98.50 114 ASP A O 1
ATOM 908 N N . ASP A 1 115 ? -24.339 -3.427 34.060 1.00 98.31 115 ASP A N 1
ATOM 909 C CA . ASP A 1 115 ? -24.044 -3.780 35.455 1.00 98.31 115 ASP A CA 1
ATOM 910 C C . ASP A 1 115 ? -24.421 -2.653 36.451 1.00 98.31 115 ASP A C 1
ATOM 912 O O . ASP A 1 115 ? -24.597 -2.910 37.645 1.00 98.31 115 ASP A O 1
ATOM 916 N N . LYS A 1 116 ? -24.575 -1.396 35.995 1.00 98.12 116 LYS A N 1
ATOM 917 C CA . LYS A 1 116 ? -25.032 -0.262 36.827 1.00 98.12 116 LYS A CA 1
ATOM 918 C C . LYS A 1 116 ? -26.554 -0.158 36.949 1.00 98.12 116 LYS A C 1
ATOM 920 O O . LYS A 1 116 ? -27.024 0.539 37.851 1.00 98.12 116 LYS A O 1
ATOM 925 N N . VAL A 1 117 ? -27.322 -0.860 36.112 1.00 98.00 117 VAL A N 1
ATOM 926 C CA . VAL A 1 117 ? -28.794 -0.803 36.112 1.00 98.00 117 VAL A CA 1
ATOM 927 C C . VAL A 1 117 ? -29.370 -1.320 37.429 1.00 98.00 117 VAL A C 1
ATOM 929 O O . VAL A 1 117 ? -30.183 -0.636 38.049 1.00 98.00 117 VAL A O 1
ATOM 932 N N . LEU A 1 118 ? -28.926 -2.490 37.899 1.00 98.19 118 LEU A N 1
ATOM 933 C CA . LEU A 1 118 ? -29.453 -3.085 39.134 1.00 98.19 118 LEU A CA 1
ATOM 934 C C . LEU A 1 118 ? -29.135 -2.247 40.390 1.00 98.19 118 LEU A C 1
ATOM 936 O O . LEU A 1 118 ? -30.062 -1.985 41.161 1.00 98.19 118 LEU A O 1
ATOM 940 N N . PRO A 1 119 ? -27.890 -1.770 40.617 1.00 98.19 119 PRO A N 1
ATOM 941 C CA . PRO A 1 119 ? -27.599 -0.845 41.714 1.00 98.19 119 PRO A CA 1
ATOM 942 C C . PRO A 1 119 ? -28.441 0.435 41.668 1.00 98.19 119 PRO A C 1
ATOM 944 O O . PRO A 1 119 ? -28.966 0.851 42.700 1.00 98.19 119 PRO A O 1
ATOM 947 N N . MET A 1 120 ? -28.631 1.019 40.478 1.00 98.19 120 MET A N 1
ATOM 948 C CA . MET A 1 120 ? -29.475 2.204 40.301 1.00 98.19 120 MET A CA 1
ATOM 949 C C . MET A 1 120 ? -30.921 1.932 40.731 1.00 98.19 120 MET A C 1
ATOM 951 O O . MET A 1 120 ? -31.477 2.661 41.553 1.00 98.19 120 MET A O 1
ATOM 955 N N . GLN A 1 121 ? -31.519 0.856 40.211 1.00 98.31 121 GLN A N 1
ATOM 956 C CA . GLN A 1 121 ? -32.886 0.458 40.547 1.00 98.31 121 GLN A CA 1
ATOM 957 C C . GLN A 1 121 ? -33.047 0.209 42.048 1.00 98.31 121 GLN A C 1
ATOM 959 O O . GLN A 1 121 ? -34.045 0.624 42.638 1.00 98.31 121 GLN A O 1
ATOM 964 N N . LEU A 1 122 ? -32.062 -0.431 42.683 1.00 98.50 122 LEU A N 1
ATOM 965 C CA . LEU A 1 122 ? -32.078 -0.692 44.118 1.00 98.50 122 LEU A CA 1
ATOM 966 C C . LEU A 1 122 ? -32.045 0.607 44.935 1.00 98.50 122 LEU A C 1
ATOM 968 O O . LEU A 1 122 ? -32.849 0.760 45.856 1.00 98.50 122 LEU A O 1
ATOM 972 N N . ALA A 1 123 ? -31.148 1.540 44.606 1.00 98.00 123 ALA A N 1
ATOM 973 C CA . ALA A 1 123 ? -31.043 2.826 45.292 1.00 98.00 123 ALA A CA 1
ATOM 974 C C . ALA A 1 123 ? -32.331 3.657 45.135 1.00 98.00 123 AL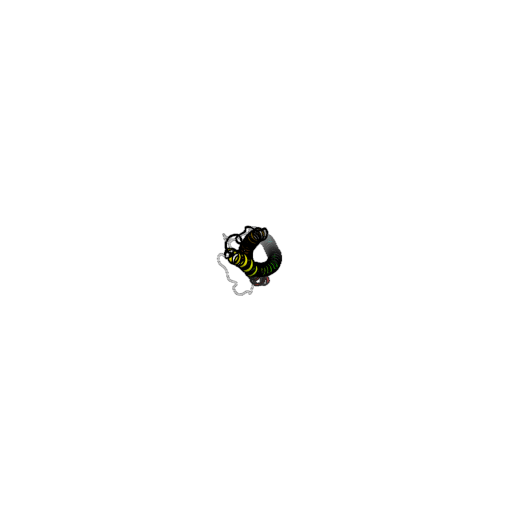A A C 1
ATOM 976 O O . ALA A 1 123 ? -32.881 4.142 46.127 1.00 98.00 123 ALA A O 1
ATOM 977 N N . GLN A 1 124 ? -32.877 3.732 43.916 1.00 97.88 124 GLN A N 1
ATOM 978 C CA . GLN A 1 124 ? -34.136 4.428 43.628 1.00 97.88 124 GLN A CA 1
ATOM 979 C C . GLN A 1 124 ? -35.338 3.781 44.330 1.00 97.88 124 GLN A C 1
ATOM 981 O O . GLN A 1 124 ? -36.133 4.484 44.949 1.00 97.88 124 GLN A O 1
ATOM 986 N N . THR A 1 125 ? -35.441 2.448 44.330 1.00 98.19 125 THR A N 1
ATOM 987 C CA . THR A 1 125 ? -36.523 1.726 45.029 1.00 98.19 125 THR A CA 1
ATOM 988 C C . THR A 1 125 ? -36.447 1.930 46.544 1.00 98.19 125 THR A C 1
ATOM 990 O O . THR A 1 125 ? -37.472 2.089 47.209 1.00 98.19 125 THR A O 1
ATOM 993 N N . ARG A 1 126 ? -35.235 1.966 47.119 1.00 97.62 126 ARG A N 1
ATOM 994 C CA . ARG A 1 126 ? -35.030 2.282 48.543 1.00 97.62 126 ARG A CA 1
ATOM 995 C C . ARG A 1 126 ? -35.465 3.707 48.871 1.00 97.62 126 ARG A C 1
ATOM 997 O O . ARG A 1 126 ? -36.085 3.907 49.913 1.00 97.62 126 ARG A O 1
ATOM 1004 N N . LEU A 1 127 ? -35.159 4.678 48.009 1.00 96.75 127 LEU A N 1
ATOM 1005 C CA . LEU A 1 127 ? -35.631 6.057 48.159 1.00 96.75 127 LEU A CA 1
ATOM 1006 C C . LEU A 1 127 ? -37.155 6.133 48.097 1.00 96.75 127 LEU A C 1
ATOM 1008 O O . LEU A 1 127 ? -37.756 6.709 49.001 1.00 96.75 127 LEU A O 1
ATOM 1012 N N . ASP A 1 128 ? -37.768 5.497 47.099 1.00 97.12 128 ASP A N 1
ATOM 1013 C CA . ASP A 1 128 ? -39.221 5.455 46.921 1.00 97.12 128 ASP A CA 1
ATOM 1014 C C . ASP A 1 128 ? -39.922 4.831 48.135 1.00 97.12 128 ASP A C 1
ATOM 1016 O O . ASP A 1 128 ? -40.792 5.448 48.746 1.00 97.12 128 ASP A O 1
ATOM 1020 N N . THR A 1 129 ? -39.441 3.675 48.602 1.00 96.50 129 THR A N 1
ATOM 1021 C CA . THR A 1 129 ? -39.975 3.004 49.800 1.00 96.50 129 THR A CA 1
ATOM 1022 C C . THR A 1 129 ? -39.967 3.929 51.021 1.00 96.50 129 THR A C 1
ATOM 1024 O O . THR A 1 129 ? -40.904 3.925 51.820 1.00 96.50 129 THR A O 1
ATOM 1027 N N . ARG A 1 130 ? -38.924 4.756 51.173 1.00 95.12 130 ARG A N 1
ATOM 1028 C CA . ARG A 1 130 ? -38.792 5.697 52.293 1.00 95.12 130 ARG A CA 1
ATOM 1029 C C . ARG A 1 130 ? -39.765 6.875 52.212 1.00 95.12 130 ARG A C 1
ATOM 1031 O O . ARG A 1 130 ? -40.059 7.451 53.257 1.00 95.12 130 ARG A O 1
ATOM 1038 N N . THR A 1 131 ? -40.303 7.200 51.035 1.00 94.31 131 THR A N 1
ATOM 1039 C CA . THR A 1 131 ? -41.343 8.236 50.888 1.00 94.31 131 THR A CA 1
ATOM 1040 C C . THR A 1 131 ? -42.680 7.831 51.513 1.00 94.31 131 THR A C 1
ATOM 1042 O O . THR A 1 131 ? -43.467 8.698 51.881 1.00 94.31 131 THR A O 1
ATOM 1045 N N . ASN A 1 132 ? -42.899 6.530 51.732 1.00 94.62 132 ASN A N 1
ATOM 1046 C CA . ASN A 1 132 ? -44.127 5.982 52.312 1.00 94.62 132 ASN A CA 1
ATOM 1047 C C . ASN A 1 132 ? -44.152 5.983 53.855 1.00 94.62 132 ASN A C 1
ATOM 1049 O O . ASN A 1 132 ? -45.069 5.427 54.461 1.00 94.62 132 ASN A O 1
ATOM 1053 N N . ARG A 1 133 ? -43.144 6.559 54.524 1.00 94.44 133 ARG A N 1
ATOM 1054 C CA . ARG A 1 133 ? -43.093 6.614 55.995 1.00 94.44 133 ARG A CA 1
ATOM 1055 C C . ARG A 1 133 ? -44.156 7.581 56.543 1.00 94.44 133 ARG A C 1
ATOM 1057 O O . ARG A 1 133 ? -44.256 8.701 56.047 1.00 94.44 133 ARG A O 1
ATOM 1064 N N . PRO A 1 134 ? -44.942 7.197 57.567 1.00 95.00 134 PRO A N 1
ATOM 1065 C CA . PRO A 1 134 ? -46.030 8.033 58.064 1.00 95.00 134 PRO A CA 1
ATOM 1066 C C . PRO A 1 134 ? -45.540 9.161 58.984 1.00 95.00 134 PRO A C 1
ATOM 1068 O O . PRO A 1 134 ? -44.670 8.964 59.831 1.00 95.00 134 PRO A O 1
ATOM 1071 N N . ASN A 1 135 ? -46.194 10.322 58.906 1.00 91.69 135 ASN A N 1
ATOM 1072 C CA . ASN A 1 135 ? -46.032 11.438 59.846 1.00 91.69 135 ASN A CA 1
ATOM 1073 C C . ASN A 1 135 ? -44.558 11.851 60.051 1.00 91.69 135 ASN A C 1
ATOM 1075 O O . ASN A 1 135 ? -43.838 12.137 59.097 1.00 91.69 135 ASN A O 1
ATOM 1079 N N . VAL A 1 136 ? -44.115 11.893 61.310 1.00 92.00 136 VAL A N 1
ATOM 1080 C CA . VAL A 1 136 ? -42.771 12.310 61.732 1.00 92.00 136 VAL A CA 1
ATOM 1081 C C . VAL A 1 136 ? -41.667 11.331 61.320 1.00 92.00 136 VAL A C 1
ATOM 1083 O O . VAL A 1 136 ? -40.498 11.710 61.312 1.00 92.00 136 VAL A O 1
ATOM 1086 N N . GLU A 1 137 ? -42.022 10.104 60.925 1.00 92.12 137 GLU A N 1
ATOM 1087 C CA . GLU A 1 137 ? -41.069 9.106 60.423 1.00 92.12 137 GLU A CA 1
ATOM 1088 C C . GLU A 1 137 ? -40.565 9.442 59.008 1.00 92.12 137 GLU A C 1
ATOM 1090 O O . GLU A 1 137 ? -39.525 8.928 58.581 1.00 92.12 137 GLU A O 1
ATOM 1095 N N . LEU A 1 138 ? -41.247 10.342 58.278 1.00 93.00 138 LEU A N 1
ATOM 1096 C CA . LEU A 1 138 ? -40.758 10.927 57.023 1.00 93.00 138 LEU A CA 1
ATOM 1097 C C . LEU A 1 138 ? -39.667 11.975 57.303 1.00 93.00 138 LEU A C 1
ATOM 1099 O O . LEU A 1 138 ? -39.786 13.165 57.012 1.00 93.00 138 LEU A O 1
ATOM 1103 N N . CYS A 1 139 ? -38.580 11.514 57.909 1.00 89.69 139 CYS A N 1
ATOM 1104 C CA . CYS A 1 139 ? -37.445 12.331 58.293 1.00 89.69 139 CYS A CA 1
ATOM 1105 C C . CYS A 1 139 ? -36.321 12.245 57.249 1.00 89.69 139 CYS A C 1
ATOM 1107 O O . CYS A 1 139 ? -36.033 11.185 56.683 1.00 89.69 139 CYS A O 1
ATOM 1109 N N . ARG A 1 140 ? -35.634 13.371 57.026 1.00 93.31 140 ARG A N 1
ATOM 1110 C CA . ARG A 1 140 ? -34.407 13.455 56.217 1.00 93.31 140 ARG A CA 1
ATOM 1111 C C . ARG A 1 140 ? -33.198 13.014 57.042 1.00 93.31 140 ARG A C 1
ATOM 1113 O O . ARG A 1 140 ? -32.335 13.817 57.385 1.00 93.31 140 ARG A O 1
ATOM 1120 N N . ASP A 1 141 ? -33.187 11.740 57.409 1.00 94.94 141 ASP A N 1
ATOM 1121 C CA . ASP A 1 141 ? -32.085 11.131 58.151 1.00 94.94 141 ASP A CA 1
ATOM 1122 C C . ASP A 1 141 ? -30.801 11.026 57.283 1.00 94.94 141 ASP A C 1
ATOM 1124 O O . ASP A 1 141 ? -30.843 11.227 56.064 1.00 94.94 141 ASP A O 1
ATOM 1128 N N . PRO A 1 142 ? -29.635 10.702 57.873 1.00 96.56 142 PRO A N 1
ATOM 1129 C CA . PRO A 1 142 ? -28.394 10.539 57.112 1.00 96.56 142 PRO A CA 1
ATOM 1130 C C . PRO A 1 142 ? -28.477 9.502 55.980 1.00 96.56 142 PRO A C 1
ATOM 1132 O O . PRO A 1 142 ? -27.834 9.668 54.946 1.00 96.56 142 PRO A O 1
ATOM 1135 N N . VAL A 1 143 ? -29.291 8.451 56.136 1.00 95.31 143 VAL A N 1
ATOM 1136 C CA . VAL A 1 143 ? -29.472 7.412 55.110 1.00 95.31 143 VAL A CA 1
ATOM 1137 C C . VAL A 1 143 ? -30.191 7.975 53.880 1.00 95.31 143 VAL A C 1
ATOM 1139 O O . VAL A 1 143 ? -29.828 7.620 52.762 1.00 95.31 143 VAL A O 1
ATOM 1142 N N . GLN A 1 144 ? -31.160 8.882 54.060 1.00 95.12 144 GLN A N 1
ATOM 1143 C CA . GLN A 1 144 ? -31.820 9.581 52.954 1.00 95.12 144 GLN A CA 1
ATOM 1144 C C . GLN A 1 144 ? -30.803 10.326 52.083 1.00 95.12 144 GLN A C 1
ATOM 1146 O O . GLN A 1 144 ? -30.829 10.183 50.863 1.00 95.12 144 GLN A O 1
ATOM 1151 N N . TYR A 1 145 ? -29.903 11.098 52.698 1.00 97.00 145 TYR A N 1
ATOM 1152 C CA . TYR A 1 145 ? -28.893 11.860 51.960 1.00 97.00 145 TYR A CA 1
ATOM 1153 C C . TYR A 1 145 ? -27.895 10.949 51.244 1.00 97.00 145 TYR A C 1
ATOM 1155 O O . TYR A 1 145 ? -27.599 11.181 50.076 1.00 97.00 145 TYR A O 1
ATOM 1163 N N . ARG A 1 146 ? -27.440 9.875 51.902 1.00 97.31 146 ARG A N 1
ATOM 1164 C CA . ARG A 1 146 ? -26.511 8.908 51.298 1.00 97.31 146 ARG A CA 1
ATOM 1165 C C . ARG A 1 146 ? -27.107 8.175 50.097 1.00 97.31 146 ARG A C 1
ATOM 1167 O O . ARG A 1 146 ? -26.390 7.949 49.135 1.00 97.31 146 ARG A O 1
ATOM 1174 N N . LEU A 1 147 ? -28.397 7.834 50.124 1.00 97.38 147 LEU A N 1
ATOM 1175 C CA . LEU A 1 147 ? -29.065 7.215 48.974 1.00 97.38 147 LEU A CA 1
ATOM 1176 C C . LEU A 1 147 ? -29.209 8.187 47.790 1.00 97.38 147 LEU A C 1
ATOM 1178 O O . LEU A 1 147 ? -29.063 7.774 46.645 1.00 97.38 147 LEU A O 1
ATOM 1182 N N . ILE A 1 148 ? -29.486 9.471 48.050 1.00 97.62 148 ILE A N 1
ATOM 1183 C CA . ILE A 1 148 ? -29.525 10.503 46.996 1.00 97.62 148 ILE A CA 1
ATOM 1184 C C . ILE A 1 148 ? -28.134 10.673 46.369 1.00 97.62 148 ILE A C 1
ATOM 1186 O O . ILE A 1 148 ? -28.012 10.744 45.149 1.00 97.62 148 ILE A O 1
ATOM 1190 N N . GLU A 1 149 ? -27.094 10.715 47.202 1.00 98.06 149 GLU A N 1
ATOM 1191 C CA . GLU A 1 149 ? -25.700 10.781 46.756 1.00 98.06 149 GLU A CA 1
ATOM 1192 C C . GLU A 1 149 ? -25.316 9.547 45.925 1.00 98.06 149 GLU A C 1
ATOM 1194 O O . GLU A 1 149 ? -24.798 9.708 44.826 1.00 98.06 149 GLU A O 1
ATOM 1199 N N . GLU A 1 150 ? -25.661 8.335 46.377 1.00 98.06 150 GLU A N 1
ATOM 1200 C CA . GLU A 1 150 ? -25.431 7.079 45.644 1.00 98.06 150 GLU A CA 1
ATOM 1201 C C . GLU A 1 150 ? -26.078 7.100 44.249 1.00 98.06 150 GLU A C 1
ATOM 1203 O O . GLU A 1 150 ? -25.434 6.726 43.268 1.00 98.06 150 GLU A O 1
ATOM 1208 N N . VAL A 1 151 ? -27.321 7.585 44.127 1.00 98.44 151 VAL A N 1
ATOM 1209 C CA . VAL A 1 151 ? -27.973 7.761 42.817 1.00 98.44 151 VAL A CA 1
ATOM 1210 C C . VAL A 1 151 ? -27.165 8.714 41.935 1.00 98.44 151 VAL A C 1
ATOM 1212 O O . VAL A 1 151 ? -26.839 8.353 40.805 1.00 98.44 151 VAL A O 1
ATOM 1215 N N . GLY A 1 152 ? -26.782 9.887 42.450 1.00 98.31 152 GLY A N 1
ATOM 1216 C CA . GLY A 1 152 ? -25.996 10.864 41.690 1.00 98.31 152 GLY A CA 1
ATOM 1217 C C . GLY A 1 152 ? -24.616 10.341 41.265 1.00 98.31 152 GLY A C 1
ATOM 1218 O O . GLY A 1 152 ? -24.164 10.594 40.145 1.00 98.31 152 GLY A O 1
ATOM 1219 N N . GLU A 1 153 ? -23.952 9.560 42.120 1.00 98.38 153 GLU A N 1
ATOM 1220 C CA . GLU A 1 153 ? -22.686 8.892 41.805 1.00 98.38 153 GLU A CA 1
ATOM 1221 C C . GLU A 1 153 ? -22.856 7.856 40.683 1.00 98.38 153 GLU A C 1
ATOM 1223 O O . GLU A 1 153 ? -22.048 7.817 39.746 1.00 98.38 153 GLU A O 1
ATOM 1228 N N . ILE A 1 154 ? -23.915 7.038 40.735 1.00 98.25 154 ILE A N 1
ATOM 1229 C CA . ILE A 1 154 ? -24.207 6.049 39.691 1.00 98.25 154 ILE A CA 1
ATOM 1230 C C . ILE A 1 154 ? -24.563 6.749 38.371 1.00 98.25 154 ILE A C 1
ATOM 1232 O O . ILE A 1 154 ? -24.042 6.346 37.331 1.00 98.25 154 ILE A O 1
ATOM 1236 N N . GLU A 1 155 ? -25.374 7.812 38.390 1.00 98.50 155 GLU A N 1
ATOM 1237 C CA . GLU A 1 155 ? -25.714 8.607 37.198 1.00 98.50 155 GLU A CA 1
ATOM 1238 C C . GLU A 1 155 ? -24.462 9.192 36.535 1.00 98.50 155 GLU A C 1
ATOM 1240 O O . GLU A 1 155 ? -24.253 9.021 35.330 1.00 98.50 155 GLU A O 1
ATOM 1245 N N . SER A 1 156 ? -23.587 9.819 37.327 1.00 98.44 156 SER A N 1
ATOM 1246 C CA . SER A 1 156 ? -22.313 10.359 36.844 1.00 98.44 156 SER A CA 1
ATOM 1247 C C . SER A 1 156 ? -21.421 9.263 36.251 1.00 98.44 156 SER A C 1
ATOM 1249 O O . SER A 1 156 ? -20.853 9.432 35.169 1.00 98.44 156 SER A O 1
ATOM 1251 N N . SER A 1 157 ? -21.339 8.104 36.913 1.00 98.25 157 SER A N 1
ATOM 1252 C CA . SER A 1 157 ? -20.573 6.954 36.425 1.00 98.25 157 SER A CA 1
ATOM 1253 C C . SER A 1 157 ? -21.112 6.428 35.089 1.00 98.25 157 SER A C 1
ATOM 1255 O O . SER A 1 157 ? -20.329 6.201 34.164 1.00 98.25 157 SER A O 1
ATOM 1257 N N . VAL A 1 158 ? -22.434 6.283 34.950 1.00 98.50 158 VAL A N 1
ATOM 1258 C CA . VAL A 1 158 ? -23.079 5.845 33.701 1.00 98.50 158 VAL A CA 1
ATOM 1259 C C . VAL A 1 158 ? -22.837 6.854 32.578 1.00 98.50 158 VAL A C 1
ATOM 1261 O O . VAL A 1 158 ? -22.460 6.447 31.479 1.00 98.50 158 VAL A O 1
ATOM 1264 N N . ALA A 1 159 ? -22.967 8.156 32.847 1.00 98.50 159 ALA A N 1
ATOM 1265 C CA . ALA A 1 159 ? -22.719 9.200 31.853 1.00 98.50 159 ALA A CA 1
ATOM 1266 C C . ALA A 1 159 ? -21.271 9.168 31.327 1.00 98.50 159 ALA A C 1
ATOM 1268 O O . ALA A 1 159 ? -21.039 9.264 30.119 1.00 98.50 159 ALA A O 1
ATOM 1269 N N . GLN A 1 160 ? -20.288 8.962 32.212 1.00 98.56 160 GLN A N 1
ATOM 1270 C CA . GLN A 1 160 ? -18.881 8.817 31.822 1.00 98.56 160 GLN A CA 1
ATOM 1271 C C . GLN A 1 160 ? -18.643 7.564 30.966 1.00 98.56 160 GLN A C 1
ATOM 1273 O O . GLN A 1 160 ? -17.956 7.636 29.941 1.00 98.56 160 GLN A O 1
ATOM 1278 N N . LEU A 1 161 ? -19.236 6.425 31.342 1.00 98.62 161 LEU A N 1
ATOM 1279 C CA . LEU A 1 161 ? -19.140 5.183 30.569 1.00 98.62 161 LEU A CA 1
ATOM 1280 C C . LEU A 1 161 ? -19.770 5.330 29.177 1.00 98.62 161 LEU A C 1
ATOM 1282 O O . LEU A 1 161 ? -19.169 4.911 28.189 1.00 98.62 161 LEU A O 1
ATOM 1286 N N . GLN A 1 162 ? -20.935 5.975 29.078 1.00 98.62 162 GLN A N 1
ATOM 1287 C CA . GLN A 1 162 ? -21.607 6.254 27.805 1.00 98.62 162 GLN A CA 1
ATOM 1288 C C . GLN A 1 162 ? -20.784 7.187 26.908 1.00 98.62 162 GLN A C 1
ATOM 1290 O O . GLN A 1 162 ? -20.648 6.931 25.709 1.00 98.62 162 GLN A O 1
ATOM 1295 N N . ALA A 1 163 ? -20.184 8.237 27.477 1.00 98.62 163 ALA A N 1
ATOM 1296 C CA . ALA A 1 163 ? -19.296 9.126 26.734 1.00 98.62 163 ALA A CA 1
ATOM 1297 C C . ALA A 1 163 ? -18.082 8.366 26.171 1.00 98.62 163 ALA A C 1
ATOM 1299 O O . ALA A 1 163 ? -17.734 8.524 24.996 1.00 98.62 163 ALA A O 1
ATOM 1300 N N . ARG A 1 164 ? -17.473 7.484 26.976 1.00 98.44 164 ARG A N 1
ATOM 1301 C CA . ARG A 1 164 ? -16.340 6.658 26.540 1.00 98.44 164 ARG A CA 1
ATOM 1302 C C . ARG A 1 164 ? -16.740 5.618 25.494 1.00 98.44 164 ARG A C 1
ATOM 1304 O O . ARG A 1 164 ? -15.967 5.373 24.564 1.00 98.44 164 ARG A O 1
ATOM 1311 N N . LEU A 1 165 ? -17.931 5.033 25.621 1.00 98.69 165 LEU A N 1
ATOM 1312 C CA . LEU A 1 165 ? -18.495 4.117 24.632 1.00 98.69 165 LEU A CA 1
ATOM 1313 C C . LEU A 1 165 ? -18.613 4.810 23.274 1.00 98.69 165 LEU A C 1
ATOM 1315 O O . LEU A 1 165 ? -18.029 4.331 22.305 1.00 98.69 165 LEU A O 1
ATOM 1319 N N . LYS A 1 166 ? -19.249 5.986 23.232 1.00 98.50 166 LYS A N 1
ATOM 1320 C CA . LYS A 1 166 ? -19.396 6.773 22.003 1.00 98.50 166 LYS A CA 1
ATOM 1321 C C . LYS A 1 166 ? -18.045 7.115 21.372 1.00 98.50 166 LYS A C 1
ATOM 1323 O O . LYS A 1 166 ? -17.855 6.917 20.176 1.00 98.50 166 LYS A O 1
ATOM 1328 N N . GLN A 1 167 ? -17.081 7.566 22.178 1.00 98.44 167 GLN A N 1
ATOM 1329 C CA . GLN A 1 167 ? -15.728 7.861 21.695 1.00 98.44 167 GLN A CA 1
ATOM 1330 C C . GLN A 1 167 ? -15.054 6.625 21.076 1.00 98.44 167 GLN A C 1
ATOM 1332 O O . GLN A 1 167 ? -14.374 6.734 20.053 1.00 98.44 167 GLN A O 1
ATOM 1337 N N . THR A 1 168 ? -15.234 5.449 21.683 1.00 98.19 168 THR A N 1
ATOM 1338 C CA . THR A 1 168 ? -14.646 4.196 21.188 1.00 98.19 168 THR A CA 1
ATOM 1339 C C . THR A 1 168 ? -15.330 3.743 19.895 1.00 98.19 168 THR A C 1
ATOM 1341 O O . THR A 1 168 ? -14.643 3.363 18.952 1.00 98.19 168 THR A O 1
ATOM 1344 N N . GLU A 1 169 ? -16.657 3.858 19.804 1.00 98.56 169 GLU A N 1
ATOM 1345 C CA . GLU A 1 169 ? -17.426 3.560 18.587 1.00 98.56 169 GLU A CA 1
ATOM 1346 C C . GLU A 1 169 ? -17.037 4.477 17.417 1.00 98.56 169 GLU A C 1
ATOM 1348 O O . GLU A 1 169 ? -16.889 4.013 16.286 1.00 98.56 169 GLU A O 1
ATOM 1353 N N . ASP A 1 170 ? -16.815 5.769 17.667 1.00 98.31 170 ASP A N 1
ATOM 1354 C CA . ASP A 1 170 ? -16.345 6.698 16.634 1.00 98.31 170 ASP A CA 1
ATOM 1355 C C . ASP A 1 170 ? -14.900 6.404 16.205 1.00 98.31 170 ASP A C 1
ATOM 1357 O O . ASP A 1 170 ? -14.585 6.467 15.013 1.00 98.31 170 ASP A O 1
ATOM 1361 N N . SER A 1 171 ? -14.042 5.997 17.146 1.00 98.00 171 SER A N 1
ATOM 1362 C CA . SER A 1 171 ? -12.672 5.559 16.842 1.00 98.00 171 SER A CA 1
ATOM 1363 C C . SER A 1 171 ? -12.668 4.290 15.979 1.00 98.00 171 SER A C 1
ATOM 1365 O O . SER A 1 171 ? -11.940 4.228 14.989 1.00 98.00 171 SER A O 1
ATOM 1367 N N . LEU A 1 172 ? -13.535 3.317 16.289 1.00 98.56 172 LEU A N 1
ATOM 1368 C CA . LEU A 1 172 ? -13.706 2.087 15.510 1.00 98.56 172 LEU A CA 1
ATOM 1369 C C . LEU A 1 172 ? -14.114 2.386 14.059 1.00 98.56 172 LEU A C 1
ATOM 1371 O O . LEU A 1 172 ? -13.527 1.836 13.130 1.00 98.56 172 LEU A O 1
ATOM 1375 N N . LYS A 1 173 ? -15.051 3.319 13.837 1.00 98.44 173 LYS A N 1
ATOM 1376 C CA . LYS A 1 173 ? -15.412 3.756 12.474 1.00 98.44 173 LYS A CA 1
ATOM 1377 C C . LYS A 1 173 ? -14.207 4.323 11.717 1.00 98.44 173 LYS A C 1
ATOM 1379 O O . LYS A 1 173 ? -14.102 4.128 10.510 1.00 98.44 173 LYS A O 1
ATOM 1384 N N . GLY A 1 174 ? -13.322 5.051 12.400 1.00 98.31 174 GLY A N 1
ATOM 1385 C CA . GLY A 1 174 ? -12.069 5.545 11.823 1.00 98.31 174 GLY A CA 1
ATOM 1386 C C . GLY A 1 174 ? -11.133 4.409 11.409 1.00 98.31 174 GLY A C 1
ATOM 1387 O O . GLY A 1 174 ? -10.644 4.405 10.282 1.00 98.31 174 GLY A O 1
ATOM 1388 N N . LEU A 1 175 ? -10.949 3.416 12.281 1.00 98.56 175 LEU A N 1
ATOM 1389 C CA . LEU A 1 175 ? -10.119 2.242 12.000 1.00 98.56 175 LEU A CA 1
ATOM 1390 C C . LEU A 1 175 ? -10.636 1.434 10.802 1.00 98.56 175 LEU A C 1
ATOM 1392 O O . LEU A 1 175 ? -9.846 1.087 9.930 1.00 98.56 175 LEU A O 1
ATOM 1396 N N . ILE A 1 176 ? -11.950 1.212 10.703 1.00 98.56 176 ILE A N 1
ATOM 1397 C CA . ILE A 1 176 ? -12.562 0.491 9.572 1.00 98.56 176 ILE A CA 1
ATOM 1398 C C . ILE A 1 176 ? -12.327 1.233 8.247 1.00 98.56 176 ILE A C 1
ATOM 1400 O O . ILE A 1 176 ? -12.007 0.615 7.236 1.00 98.56 176 ILE A O 1
ATOM 1404 N N . ARG A 1 177 ? -12.429 2.570 8.230 1.00 98.50 177 ARG A N 1
ATOM 1405 C CA . ARG A 1 177 ? -12.108 3.354 7.022 1.00 98.50 177 ARG A CA 1
ATOM 1406 C C . ARG A 1 177 ? -10.640 3.211 6.625 1.00 98.50 177 ARG A C 1
ATOM 1408 O O . ARG A 1 177 ? -10.349 3.055 5.444 1.00 98.50 177 ARG A O 1
ATOM 1415 N N . ASN A 1 178 ? -9.734 3.242 7.601 1.00 98.19 178 ASN A N 1
ATOM 1416 C CA . ASN A 1 178 ? -8.306 3.053 7.351 1.00 98.19 178 ASN A CA 1
ATOM 1417 C C . ASN A 1 178 ? -8.005 1.646 6.821 1.00 98.19 178 ASN A C 1
ATOM 1419 O O . ASN A 1 178 ? -7.178 1.510 5.927 1.00 98.19 178 ASN A O 1
ATOM 1423 N N . GLN A 1 179 ? -8.687 0.620 7.339 1.00 98.56 179 GLN A N 1
ATOM 1424 C CA . GLN A 1 179 ? -8.574 -0.752 6.846 1.00 98.56 179 GLN A CA 1
ATOM 1425 C C . GLN A 1 179 ? -8.908 -0.826 5.351 1.00 98.56 179 GLN A C 1
ATOM 1427 O O . GLN A 1 179 ? -8.082 -1.289 4.571 1.00 98.56 179 GLN A O 1
ATOM 1432 N N . LEU A 1 180 ? -10.070 -0.301 4.948 1.00 98.50 180 LEU A N 1
ATOM 1433 C CA . LEU A 1 180 ? -10.509 -0.315 3.549 1.00 98.50 180 LEU A CA 1
ATOM 1434 C C . LEU A 1 180 ? -9.530 0.427 2.627 1.00 98.50 180 LEU A C 1
ATOM 1436 O O . LEU A 1 180 ? -9.205 -0.064 1.550 1.00 98.50 180 LEU A O 1
ATOM 1440 N N . ALA A 1 181 ? -9.020 1.583 3.062 1.00 98.50 181 ALA A N 1
ATOM 1441 C CA . ALA A 1 181 ? -8.041 2.346 2.289 1.00 98.50 181 ALA A CA 1
ATOM 1442 C C . ALA A 1 181 ? -6.708 1.593 2.117 1.00 98.50 181 ALA A C 1
ATOM 1444 O O . ALA A 1 181 ? -6.094 1.650 1.052 1.00 98.50 181 ALA A O 1
ATOM 1445 N N . LEU A 1 182 ? -6.255 0.874 3.152 1.00 98.62 182 LEU A N 1
ATOM 1446 C CA . LEU A 1 182 ? -5.055 0.038 3.071 1.00 98.62 182 LEU A CA 1
ATOM 1447 C C . LEU A 1 182 ? -5.265 -1.160 2.140 1.00 98.62 182 LEU A C 1
ATOM 1449 O O . LEU A 1 182 ? -4.384 -1.454 1.337 1.00 98.62 182 LEU A O 1
ATOM 1453 N N . GLU A 1 183 ? -6.415 -1.831 2.221 1.00 98.62 183 GLU A N 1
ATOM 1454 C CA . GLU A 1 183 ? -6.769 -2.945 1.331 1.00 98.62 183 GLU A CA 1
ATOM 1455 C C . GLU A 1 183 ? -6.794 -2.505 -0.140 1.00 98.62 183 GLU A C 1
ATOM 1457 O O . GLU A 1 183 ? -6.248 -3.200 -1.002 1.00 98.62 183 GLU A O 1
ATOM 1462 N N . GLU A 1 184 ? -7.350 -1.324 -0.424 1.00 98.62 184 GLU A N 1
ATOM 1463 C CA . GLU A 1 184 ? -7.335 -0.728 -1.761 1.00 98.62 184 GLU A CA 1
ATOM 1464 C C . GLU A 1 184 ? -5.903 -0.460 -2.251 1.00 98.62 184 GLU A C 1
ATOM 1466 O O . GLU A 1 184 ? -5.536 -0.904 -3.343 1.00 98.62 184 GLU A O 1
ATOM 1471 N N . ASP A 1 185 ? -5.062 0.206 -1.449 1.00 98.56 185 ASP A N 1
ATOM 1472 C CA . ASP A 1 185 ? -3.683 0.515 -1.852 1.00 98.56 185 ASP A CA 1
ATOM 1473 C C . ASP A 1 185 ? -2.848 -0.761 -2.051 1.00 98.56 185 ASP A C 1
ATOM 1475 O O . ASP A 1 185 ? -2.107 -0.878 -3.030 1.00 98.56 185 ASP A O 1
ATOM 1479 N N . ILE A 1 186 ? -3.018 -1.775 -1.194 1.00 98.75 186 ILE A N 1
ATOM 1480 C CA . ILE A 1 186 ? -2.402 -3.098 -1.380 1.00 98.75 186 ILE A CA 1
ATOM 1481 C C . ILE A 1 186 ? -2.838 -3.710 -2.715 1.00 98.75 186 ILE A C 1
ATOM 1483 O O . ILE A 1 186 ? -1.992 -4.233 -3.448 1.00 98.75 186 ILE A O 1
ATOM 1487 N N . GLY A 1 187 ? -4.126 -3.618 -3.057 1.00 98.62 187 GLY A N 1
ATOM 1488 C CA . GLY A 1 187 ? -4.664 -4.069 -4.340 1.00 98.62 187 GLY A CA 1
ATOM 1489 C C . GLY A 1 187 ? -4.008 -3.361 -5.528 1.00 98.62 187 GLY A C 1
ATOM 1490 O O . GLY A 1 187 ? -3.555 -4.017 -6.470 1.00 98.62 187 GLY A O 1
ATOM 1491 N N . VAL A 1 188 ? -3.859 -2.035 -5.452 1.00 98.69 188 VAL A N 1
ATOM 1492 C CA . VAL A 1 188 ? -3.152 -1.243 -6.470 1.00 98.69 188 VAL A CA 1
ATOM 1493 C C . VAL A 1 188 ? -1.699 -1.699 -6.597 1.00 98.69 188 VAL A C 1
ATOM 1495 O O . VAL A 1 188 ? -1.247 -1.974 -7.708 1.00 98.69 188 VAL A O 1
ATOM 1498 N N . LYS A 1 189 ? -0.966 -1.846 -5.485 1.00 98.62 189 LYS A N 1
ATOM 1499 C CA . LYS A 1 189 ? 0.438 -2.295 -5.507 1.00 98.62 189 LYS A CA 1
ATOM 1500 C C . LYS A 1 189 ? 0.579 -3.714 -6.051 1.00 98.62 189 LYS A C 1
ATOM 1502 O O . LYS A 1 189 ? 1.522 -3.984 -6.789 1.00 98.62 189 LYS A O 1
ATOM 1507 N N . ALA A 1 190 ? -0.353 -4.613 -5.737 1.00 98.62 190 ALA A N 1
ATOM 1508 C CA . ALA A 1 190 ? -0.375 -5.960 -6.295 1.00 98.62 190 ALA A CA 1
ATOM 1509 C C . ALA A 1 190 ? -0.563 -5.941 -7.821 1.00 98.62 190 ALA A C 1
ATOM 1511 O O . ALA A 1 190 ? 0.157 -6.645 -8.528 1.00 98.62 190 ALA A O 1
ATOM 1512 N N . ASN A 1 191 ? -1.462 -5.094 -8.330 1.00 98.56 191 ASN A N 1
ATOM 1513 C CA . ASN A 1 191 ? -1.660 -4.926 -9.768 1.00 98.56 191 ASN A CA 1
ATOM 1514 C C . ASN A 1 191 ? -0.437 -4.292 -10.455 1.00 98.56 191 ASN A C 1
ATOM 1516 O O . ASN A 1 191 ? -0.005 -4.770 -11.501 1.00 98.56 191 ASN A O 1
ATOM 1520 N N . THR A 1 192 ? 0.172 -3.265 -9.852 1.00 98.31 192 THR A N 1
ATOM 1521 C CA . THR A 1 192 ? 1.423 -2.673 -10.356 1.00 98.31 192 THR A CA 1
ATOM 1522 C C . THR A 1 192 ? 2.531 -3.717 -10.458 1.00 98.31 192 THR A C 1
ATOM 1524 O O . THR A 1 192 ? 3.204 -3.788 -11.480 1.00 98.31 192 THR A O 1
ATOM 1527 N N . LEU A 1 193 ? 2.692 -4.567 -9.438 1.00 98.44 193 LEU A N 1
ATOM 1528 C CA . LEU A 1 193 ? 3.676 -5.649 -9.467 1.00 98.44 193 LEU A CA 1
ATOM 1529 C C . LEU A 1 193 ? 3.396 -6.657 -10.576 1.00 98.44 193 LEU A C 1
ATOM 1531 O O . LEU A 1 193 ? 4.331 -7.069 -11.252 1.00 98.44 193 LEU A O 1
ATOM 1535 N N . PHE A 1 194 ? 2.134 -7.033 -10.788 1.00 98.31 194 PHE A N 1
ATOM 1536 C CA . PHE A 1 194 ? 1.769 -7.924 -11.886 1.00 98.31 194 PHE A CA 1
ATOM 1537 C C . PHE A 1 194 ? 2.174 -7.330 -13.242 1.00 98.31 194 PHE A C 1
ATOM 1539 O O . PHE A 1 194 ? 2.870 -7.982 -14.017 1.00 98.31 194 PHE A O 1
ATOM 1546 N N . ILE A 1 195 ? 1.826 -6.066 -13.493 1.00 98.31 195 ILE A N 1
ATOM 1547 C CA . ILE A 1 195 ? 2.180 -5.379 -14.740 1.00 98.31 195 ILE A CA 1
ATOM 1548 C C . ILE A 1 195 ? 3.702 -5.298 -14.907 1.00 98.31 195 ILE A C 1
ATOM 1550 O O . ILE A 1 195 ? 4.231 -5.687 -15.945 1.00 98.31 195 ILE A O 1
ATOM 1554 N N . ASP A 1 196 ? 4.428 -4.822 -13.898 1.00 97.75 196 ASP A N 1
ATOM 1555 C CA . ASP A 1 196 ? 5.863 -4.584 -14.043 1.00 97.75 196 ASP A CA 1
ATOM 1556 C C . ASP A 1 196 ? 6.665 -5.894 -14.108 1.00 97.75 196 ASP A C 1
ATOM 1558 O O . ASP A 1 196 ? 7.543 -6.048 -14.960 1.00 97.75 196 ASP A O 1
ATOM 1562 N N . GLU A 1 197 ? 6.374 -6.857 -13.231 1.00 96.31 197 GLU A N 1
ATOM 1563 C CA . GLU A 1 197 ? 7.155 -8.090 -13.085 1.00 96.31 197 GLU A CA 1
ATOM 1564 C C . GLU A 1 197 ? 6.764 -9.180 -14.089 1.00 96.31 197 GLU A C 1
ATOM 1566 O O . GLU A 1 197 ? 7.642 -9.895 -14.585 1.00 96.31 197 GLU A O 1
ATOM 1571 N N . VAL A 1 198 ? 5.472 -9.316 -14.398 1.00 95.81 198 VAL A N 1
ATOM 1572 C CA . VAL A 1 198 ? 4.971 -10.378 -15.282 1.00 95.81 198 VAL A CA 1
ATOM 1573 C C . VAL A 1 198 ? 4.895 -9.882 -16.718 1.00 95.81 198 VAL A C 1
ATOM 1575 O O . VAL A 1 198 ? 5.545 -10.460 -17.588 1.00 95.81 198 VAL A O 1
ATOM 1578 N N . GLU A 1 199 ? 4.173 -8.790 -16.968 1.00 96.94 199 GLU A N 1
ATOM 1579 C CA . GLU A 1 199 ? 3.923 -8.308 -18.331 1.00 96.94 199 GLU A CA 1
ATOM 1580 C C . GLU A 1 199 ? 5.161 -7.606 -18.908 1.00 96.94 199 GLU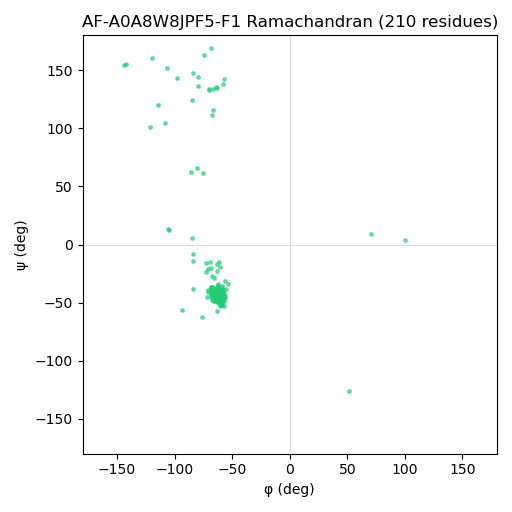 A C 1
ATOM 1582 O O . GLU A 1 199 ? 5.770 -8.074 -19.874 1.00 96.94 199 GLU A O 1
ATOM 1587 N N . CYS A 1 200 ? 5.590 -6.503 -18.290 1.00 96.94 200 CYS A N 1
ATOM 1588 C CA . CYS A 1 200 ? 6.689 -5.675 -18.778 1.00 96.94 200 CYS A CA 1
ATOM 1589 C C . CYS A 1 200 ? 8.004 -6.454 -18.792 1.00 96.94 200 CYS A C 1
ATOM 1591 O O . CYS A 1 200 ? 8.631 -6.599 -19.844 1.00 96.94 200 CYS A O 1
ATOM 1593 N N . ME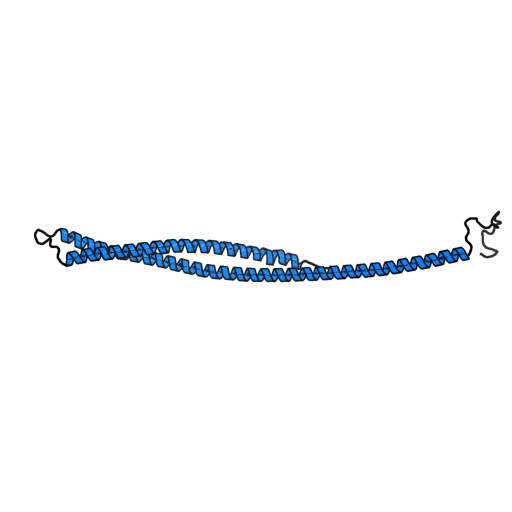T A 1 201 ? 8.432 -6.996 -17.651 1.00 96.50 201 MET A N 1
ATOM 1594 C CA . MET A 1 201 ? 9.677 -7.762 -17.592 1.00 96.50 201 MET A CA 1
ATOM 1595 C C . MET A 1 201 ? 9.598 -9.082 -18.371 1.00 96.50 201 MET A C 1
ATOM 1597 O O . MET A 1 201 ? 10.622 -9.525 -18.896 1.00 96.50 201 MET A O 1
ATOM 1601 N N . GLY A 1 202 ? 8.410 -9.677 -18.523 1.00 94.88 202 GLY A N 1
ATOM 1602 C CA . GLY A 1 202 ? 8.180 -10.805 -19.429 1.00 94.88 202 GLY A CA 1
ATOM 1603 C C . GLY A 1 202 ? 8.481 -10.443 -20.883 1.00 94.88 202 GLY A C 1
ATOM 1604 O O . GLY A 1 202 ? 9.323 -11.087 -21.512 1.00 94.88 202 GLY A O 1
ATOM 1605 N N . MET A 1 203 ? 7.889 -9.357 -21.391 1.00 95.62 203 MET A N 1
ATOM 1606 C CA . MET A 1 203 ? 8.167 -8.846 -22.738 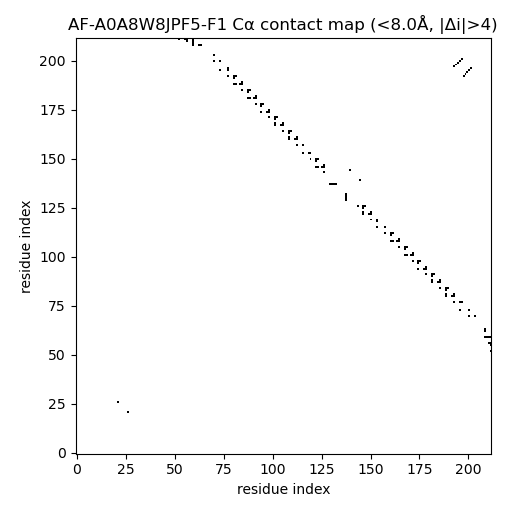1.00 95.62 203 MET A CA 1
ATOM 1607 C C . MET A 1 203 ? 9.645 -8.495 -22.915 1.00 95.62 203 MET A C 1
ATOM 1609 O O . MET A 1 203 ? 10.258 -8.845 -23.924 1.00 95.62 203 MET A O 1
ATOM 1613 N N . ARG A 1 204 ? 10.262 -7.854 -21.919 1.00 94.81 204 ARG A N 1
ATOM 1614 C CA . ARG A 1 204 ? 11.661 -7.416 -22.011 1.00 94.81 204 ARG A CA 1
ATOM 1615 C C . ARG A 1 204 ? 12.658 -8.570 -22.092 1.00 94.81 204 ARG A C 1
ATOM 1617 O O . ARG A 1 204 ? 13.686 -8.415 -22.745 1.00 94.81 204 ARG A O 1
ATOM 1624 N N . LYS A 1 205 ? 12.351 -9.740 -21.520 1.00 91.94 205 LYS A N 1
ATOM 1625 C CA . LYS A 1 205 ? 13.176 -10.956 -21.676 1.00 91.94 205 LYS A CA 1
ATOM 1626 C C . LYS A 1 205 ? 13.253 -11.451 -23.124 1.00 91.94 205 LYS A C 1
ATOM 1628 O O . LYS A 1 205 ? 14.201 -12.151 -23.460 1.00 91.94 205 LYS A O 1
ATOM 1633 N N . SER A 1 206 ? 12.287 -11.089 -23.972 1.00 91.75 206 SER A N 1
ATOM 1634 C CA . SER A 1 206 ? 12.288 -11.449 -25.396 1.00 91.75 206 SER A CA 1
ATOM 1635 C C . SER A 1 206 ? 13.110 -10.504 -26.280 1.00 91.75 206 SER A C 1
ATOM 1637 O O . SER A 1 206 ? 13.316 -10.799 -27.457 1.00 91.75 206 SER A O 1
ATOM 1639 N N . ILE A 1 207 ? 13.602 -9.381 -25.737 1.00 92.44 207 ILE A N 1
ATOM 1640 C CA . ILE A 1 207 ? 14.398 -8.416 -26.502 1.00 92.44 207 ILE A CA 1
ATOM 1641 C C . ILE A 1 207 ? 15.730 -9.063 -26.889 1.00 92.44 207 ILE A C 1
ATOM 1643 O O . ILE A 1 207 ? 16.568 -9.360 -26.039 1.00 92.44 207 ILE A O 1
ATOM 1647 N N . ASN A 1 208 ? 15.934 -9.236 -28.194 1.00 87.31 208 ASN A N 1
ATOM 1648 C CA . ASN A 1 208 ? 17.170 -9.747 -28.772 1.00 87.31 208 ASN A CA 1
ATOM 1649 C C . ASN A 1 208 ? 17.833 -8.651 -29.616 1.00 87.31 208 ASN A C 1
ATOM 1651 O O . ASN A 1 208 ? 17.239 -8.149 -30.570 1.00 87.31 208 ASN A O 1
ATOM 1655 N N . ILE A 1 209 ? 19.061 -8.277 -29.251 1.00 88.19 209 ILE A N 1
ATOM 1656 C CA . ILE A 1 209 ? 19.848 -7.257 -29.950 1.00 88.19 209 ILE A CA 1
ATOM 1657 C C . ILE A 1 209 ? 20.981 -7.965 -30.692 1.00 88.19 209 ILE A C 1
ATOM 1659 O O . ILE A 1 209 ? 21.967 -8.393 -30.082 1.00 88.19 209 ILE A O 1
ATOM 1663 N N . GLN A 1 210 ? 20.819 -8.072 -32.012 1.00 78.56 210 GLN A N 1
ATOM 1664 C CA . GLN A 1 210 ? 21.772 -8.693 -32.937 1.00 78.56 210 GLN A CA 1
ATOM 1665 C C . GLN A 1 210 ? 23.152 -8.019 -32.854 1.00 78.56 210 GLN A C 1
ATOM 1667 O O . GLN A 1 210 ? 23.259 -6.798 -32.684 1.00 78.56 210 GLN A O 1
ATOM 1672 N N . ASN A 1 211 ? 24.211 -8.824 -32.959 1.00 73.62 211 ASN A N 1
ATOM 1673 C CA . ASN A 1 211 ? 25.564 -8.318 -33.190 1.00 73.62 211 ASN A CA 1
ATOM 1674 C C . ASN A 1 211 ? 25.704 -7.995 -34.682 1.00 73.62 211 ASN A C 1
ATOM 1676 O O . ASN A 1 211 ? 25.261 -8.788 -35.513 1.00 73.62 211 ASN A O 1
ATOM 1680 N N . PHE A 1 212 ? 26.305 -6.847 -34.979 1.00 63.94 212 PHE A N 1
ATOM 1681 C CA . PHE A 1 212 ? 26.715 -6.450 -36.322 1.00 63.94 212 PHE A CA 1
ATOM 1682 C C . PHE A 1 212 ? 28.236 -6.509 -36.403 1.00 63.94 212 PHE A C 1
ATOM 1684 O O . PHE A 1 212 ? 28.868 -6.159 -35.376 1.00 63.94 212 PHE A O 1
#

Solvent-accessible surface area (backbone atoms only — not comparable to full-atom values): 11830 Å² total; per-residue (Å²): 141,58,100,84,48,88,86,81,67,93,61,88,81,63,93,60,83,59,93,87,64,73,54,73,64,58,50,46,55,51,48,52,53,48,50,56,47,53,52,49,54,51,50,54,52,51,53,50,49,54,51,48,54,52,52,46,38,49,51,42,50,51,52,51,51,53,53,49,54,52,49,53,51,48,54,50,51,49,50,55,46,52,54,50,35,51,54,45,53,56,49,41,56,51,45,56,51,53,43,52,54,42,52,54,49,46,52,51,40,53,48,58,47,55,67,46,50,61,59,46,52,51,40,50,51,53,53,56,60,52,70,72,39,66,77,83,66,56,57,90,44,74,66,56,55,50,41,54,48,50,44,53,53,51,52,53,52,43,52,53,45,51,53,50,37,52,54,45,54,56,48,41,55,52,45,53,52,52,43,53,54,42,54,50,52,40,51,52,43,51,50,51,44,45,46,51,61,51,52,51,47,48,57,55,71,69,69,78,83,70,88,110

Nearest PDB structures (foldseek):
  8otz-assembly1_Cm  TM=9.246E-01  e=1.191E-12  Bos taurus
  8snb-assembly1_8G  TM=9.320E-01  e=1.567E-12  Strongylocentrotus purpuratus
  9cpc-assembly1_3E  TM=9.452E-01  e=3.195E-12  Sus scrofa
  8iyj-assembly1_A1  TM=9.053E-01  e=2.864E-12  Mus musculus
  7ung-assembly1_B1  TM=8.915E-01  e=3.763E-08  Homo sapiens

Foldseek 3Di:
DDPPDPPDDDDPPPPDDDPPDDDPVRVVVVVVVVVVVVVVVVVVVVVVVVVVLVVQQVVLVVVVVVLVVVLVVLVVVLVVLVVVLVVLVVVLVVLVVLLVVLVVLLVVLVVVLVVLPVVLCVLVVVLVVLCPDDDPSNDCDPVNVVSVVSNVVSVVVNVVSVVVSVVSVVVSVVSVVSSVVSVVVSVVSVVVSCCSVPPVVVVSVPDDRDRD

Radius of gyration: 53.22 Å; Cα contacts (8 Å, |Δi|>4): 86; chains: 1; bounding box: 96×31×161 Å

pLDDT: mean 95.3, std 5.58, range [63.94, 98.75]

Secondary structure (DSSP, 8-state):
--TT-TT----TT-SS--TT---HHHHHHHHHHHHHHHHHHHHHHHHHHHHHHHHHHHHHHHHHHHHHHHHHHHHHHHHHHHHHHHHHHHHHHHHHHHHHHHHHHHHHHHHHHHTTHHHHHHHHHHHHHHHT--GGG----HHHHHHHHHHHHHHHHHHHHHHHHHHHHHHHHHHHHHHHHHHHHHHHHHHHHIIIIIIIHHHHHT------

Mean predicted aligned error: 8.54 Å

Organism: Magallana gigas (NCBI:txid29159)

InterPro domains:
  IPR000435 Tektins [PR00511] (111-127)
  IPR000435 Tektins [PR00511] (130-150)
  IPR000435 Tektins [PR00511] (153-169)
  IPR000435 Tektins [PR00511] (184-196)
  IPR000435 Tektins [PTHR19960] (1-207)
  IPR048256 Tektin-like [PF03148] (1-207)

Sequence (212 aa):
LRNNSHGLKFKDGAAKIEANSVCPEDWQDFSDANILKAERERQSSVELRTLIDGILQQTSNDMRKQCSDVNVAFNKRISETKDTKSKLEDHLNKIVGQIKEAEENISRLKKAIDDKVLPMQLAQTRLDTRTNRPNVELCRDPVQYRLIEEVGEIESSVAQLQARLKQTEDSLKGLIRNQLALEEDIGVKANTLFIDEVECMGMRKSINIQNF